Protein AF-S9RYS2-F1 (afdb_monomer)

Solvent-accessible surface area (backbone atoms only — not comparable to full-atom values): 11167 Å² total; per-residue (Å²): 111,74,92,81,56,53,71,67,38,27,35,29,30,38,66,52,68,73,48,36,54,49,31,70,71,48,71,79,48,75,36,62,68,24,34,27,30,38,39,47,22,34,54,64,49,88,77,85,58,49,40,58,50,28,33,48,44,36,12,61,29,27,59,27,48,63,44,67,43,96,44,54,28,58,48,97,42,44,68,58,32,52,55,49,50,64,36,68,72,46,32,57,46,56,60,53,58,78,62,43,39,29,38,42,38,51,66,37,46,80,48,91,85,17,66,51,39,67,34,63,74,33,51,73,64,53,49,52,55,41,45,75,73,47,37,40,15,24,51,82,89,40,45,17,24,72,63,28,46,74,61,86,54,81,68,58,56,12,44,40,57,64,60,70,80,74,48,42,73,41,88,34,14,39,37,44,50,88,50,74,83,34,46,62,18,48,50,7,38,47,64,36,40,42,47,77,42,81,47,62,46,73,72,46,53,52,50,58,75,74,106

Sequence (211 aa):
MPSLLGPGDRLGVAWGRTVHDLAEALEPHRIEDLTVLQLMGSMATPYGFTAEACSTLLAQQLGARCINLHAPAILSRADLAAALREEPILRAQLDQLGSVNKLLFSVGTVRPDSHVVLSGLATREDLARMTARGAVGVICGRFVDAAGQPIHDPVENRMIGIPLERLVGLEMGILVTPGHDKVAATHAAIRGGYVTHLVTGASIAAALLSS

pLDDT: mean 94.48, std 4.86, range [72.81, 98.62]

InterPro domains:
  IPR007324 Sugar-binding domain, putative [PF04198] (2-210)
  IPR037171 NagB/RpiA transferase-like [SSF100950] (3-209)
  IPR051054 Bacterial SorC Transcriptional Regulators [PTHR34294] (3-210)

Radius of gyration: 16.2 Å; Cα contacts (8 Å, |Δi|>4): 453; chains: 1; bounding box: 45×30×44 Å

Foldseek 3Di:
DVVVDAAQAEEEEFDDDLLLVVLVPAAQAEHHNYEYAHFFAWFDFPPPDISQSSRVSNCRSHVHHYQYQHDHQFDPDLVVQVVQCPPPSNVVSQVSLLVHQAYDWEKWALDCPIRLPRRVVDPVVRSVVLVVVAFGIDTSSFTAHQLLDTDDDPRVSRGRGDDVVSQAPRNAAEYEYEDLSCLSVVNSCVNRRNHPHYHYDPVSVVVNVVD

Organism: NCBI:txid1123069

Structure (mmCIF, N/CA/C/O backbone):
data_AF-S9RYS2-F1
#
_entry.id   AF-S9RYS2-F1
#
loop_
_atom_site.group_PDB
_atom_site.id
_atom_site.type_symbol
_atom_site.label_atom_id
_atom_site.label_alt_id
_atom_site.label_comp_id
_atom_site.label_asym_id
_atom_site.label_entity_id
_atom_site.label_seq_id
_atom_site.pdbx_PDB_ins_code
_atom_site.Cartn_x
_atom_site.Cartn_y
_atom_site.Cartn_z
_atom_site.occupancy
_atom_site.B_iso_or_equiv
_atom_site.auth_seq_id
_atom_site.auth_comp_id
_atom_site.auth_asym_id
_atom_site.auth_atom_id
_atom_site.pdbx_PDB_model_num
ATOM 1 N N . MET A 1 1 ? -13.764 6.234 10.288 1.00 76.06 1 MET A N 1
ATOM 2 C CA . MET A 1 1 ? -12.493 5.519 10.537 1.00 76.06 1 MET A CA 1
ATOM 3 C C . MET A 1 1 ? -12.277 5.213 12.021 1.00 76.06 1 MET A C 1
ATOM 5 O O . MET A 1 1 ? -11.973 4.061 12.287 1.00 76.06 1 MET A O 1
ATOM 9 N N . PRO A 1 2 ? -12.491 6.138 12.984 1.00 77.81 2 PRO A N 1
ATOM 10 C CA . PRO A 1 2 ? -12.262 5.843 14.406 1.00 77.81 2 PRO A CA 1
ATOM 11 C C . PRO A 1 2 ? -13.051 4.649 14.957 1.00 77.81 2 PRO A C 1
ATOM 13 O O . PRO A 1 2 ? -12.504 3.851 15.694 1.00 77.81 2 PRO A O 1
ATOM 16 N N . SER A 1 3 ? -14.299 4.451 14.524 1.00 88.00 3 SER A N 1
ATOM 17 C CA . SER A 1 3 ? -15.122 3.296 14.921 1.00 88.00 3 SER A CA 1
ATOM 18 C C . SER A 1 3 ? -14.674 1.945 14.344 1.00 88.00 3 SER A C 1
ATOM 20 O O . SER A 1 3 ? -15.208 0.914 14.738 1.00 88.00 3 SER A O 1
ATOM 22 N N . LEU A 1 4 ? -13.742 1.939 13.384 1.00 93.25 4 LEU A N 1
ATOM 23 C CA . LEU A 1 4 ? -13.197 0.726 12.760 1.00 93.25 4 LEU A CA 1
ATOM 24 C C . LEU A 1 4 ? -11.872 0.288 13.396 1.00 93.25 4 LEU A C 1
ATOM 26 O O . LEU A 1 4 ? -11.385 -0.810 13.117 1.00 93.25 4 LEU A O 1
ATOM 30 N N . LEU A 1 5 ? -11.283 1.153 14.218 1.00 96.50 5 LEU A N 1
ATOM 31 C CA . LEU A 1 5 ? -9.999 0.962 14.872 1.00 96.50 5 LEU A CA 1
ATOM 32 C C . LEU A 1 5 ? -10.216 0.902 16.388 1.00 96.50 5 LEU A C 1
ATOM 34 O O . LEU A 1 5 ? -11.137 1.518 16.919 1.00 96.50 5 LEU A O 1
ATOM 38 N N . GLY A 1 6 ? -9.374 0.156 17.084 1.00 96.00 6 GLY A N 1
ATOM 39 C CA . GLY A 1 6 ? -9.418 -0.002 18.528 1.00 96.00 6 GLY A CA 1
ATOM 40 C C . GLY A 1 6 ? -8.027 -0.222 19.119 1.00 96.00 6 GLY A C 1
ATOM 41 O O . GLY A 1 6 ? -7.039 -0.275 18.382 1.00 96.00 6 GLY A O 1
ATOM 42 N N . PRO A 1 7 ? -7.933 -0.329 20.454 1.00 97.12 7 PRO A N 1
ATOM 43 C CA . PRO A 1 7 ? -6.649 -0.507 21.110 1.00 97.12 7 PRO A CA 1
ATOM 44 C C . PRO A 1 7 ? -5.912 -1.777 20.691 1.00 97.12 7 PRO A C 1
ATOM 46 O O . PRO A 1 7 ? -6.527 -2.833 20.553 1.00 97.12 7 PRO A O 1
ATOM 49 N N . GLY A 1 8 ? -4.596 -1.663 20.500 1.00 97.06 8 GLY A N 1
ATOM 50 C CA . GLY A 1 8 ? -3.715 -2.747 20.059 1.00 97.06 8 GLY A CA 1
ATOM 51 C C . GLY A 1 8 ? -3.657 -2.947 18.540 1.00 97.06 8 GLY A C 1
ATOM 52 O O . GLY A 1 8 ? -2.851 -3.750 18.066 1.00 97.06 8 GLY A O 1
ATOM 53 N N . ASP A 1 9 ? -4.474 -2.228 17.762 1.00 98.38 9 ASP A N 1
ATOM 54 C CA . ASP A 1 9 ? -4.468 -2.340 16.304 1.00 98.38 9 ASP A CA 1
ATOM 55 C C . ASP A 1 9 ? -3.137 -1.903 15.681 1.00 98.38 9 ASP A C 1
ATOM 57 O O . ASP A 1 9 ? -2.438 -0.989 16.134 1.00 98.38 9 ASP A O 1
ATOM 61 N N . ARG A 1 10 ? -2.812 -2.551 14.563 1.00 98.50 10 ARG A N 1
ATOM 62 C CA . ARG A 1 10 ? -1.588 -2.347 13.792 1.00 98.50 10 ARG A CA 1
ATOM 63 C C . ARG A 1 10 ? -1.973 -2.074 12.348 1.00 98.50 10 ARG A C 1
ATOM 65 O O . ARG A 1 10 ? -2.057 -2.974 11.510 1.00 98.50 10 ARG A O 1
ATOM 72 N N . LEU A 1 11 ? -2.246 -0.800 12.089 1.00 98.50 11 LEU A N 1
ATOM 73 C CA . LEU A 1 11 ? -2.763 -0.300 10.827 1.00 98.50 11 LEU A CA 1
ATOM 74 C C . LEU A 1 11 ? -1.629 -0.092 9.821 1.00 98.50 11 LEU A C 1
ATOM 76 O O . LEU A 1 11 ? -0.880 0.881 9.893 1.00 98.50 11 LEU A O 1
ATOM 80 N N . GLY A 1 12 ? -1.534 -0.988 8.848 1.00 98.25 12 GLY A N 1
ATOM 81 C CA . GLY A 1 12 ? -0.741 -0.802 7.645 1.00 98.25 12 GLY A CA 1
ATOM 82 C C . GLY A 1 12 ? -1.352 0.269 6.745 1.00 98.25 12 GLY A C 1
ATOM 83 O O . GLY A 1 12 ? -2.530 0.201 6.399 1.00 98.25 12 GLY A O 1
ATOM 84 N N . VAL A 1 13 ? -0.550 1.243 6.335 1.00 97.31 13 VAL A N 1
ATOM 85 C CA . VAL A 1 13 ? -0.979 2.369 5.505 1.00 97.31 13 VAL A CA 1
ATOM 86 C C . VAL A 1 13 ? -0.207 2.368 4.193 1.00 97.31 13 VAL A C 1
ATOM 88 O O . VAL A 1 13 ? 1.025 2.466 4.160 1.00 97.31 13 VAL A O 1
ATOM 91 N N . ALA A 1 14 ? -0.948 2.243 3.093 1.00 93.00 14 ALA A N 1
ATOM 92 C CA . ALA A 1 14 ? -0.417 2.496 1.763 1.00 93.00 14 ALA A CA 1
ATOM 93 C C . ALA A 1 14 ? -0.299 4.006 1.518 1.00 93.00 14 ALA A C 1
ATOM 95 O O . ALA A 1 14 ? -0.958 4.818 2.153 1.00 93.00 14 ALA A O 1
ATOM 96 N N . TRP A 1 15 ? 0.514 4.396 0.549 1.00 89.62 15 TRP A N 1
ATOM 97 C CA . TRP A 1 15 ? 0.689 5.798 0.177 1.00 89.62 15 TRP A CA 1
ATOM 98 C C . TRP A 1 15 ? -0.203 6.243 -0.995 1.00 89.62 15 TRP A C 1
ATOM 100 O O . TRP A 1 15 ? -0.710 5.433 -1.779 1.00 89.62 15 TRP A O 1
ATOM 110 N N . GLY A 1 16 ? -0.320 7.557 -1.170 1.00 89.44 16 GLY A N 1
ATOM 111 C CA . GLY A 1 16 ? -0.929 8.184 -2.342 1.00 89.44 16 GLY A CA 1
ATOM 112 C C . GLY A 1 16 ? -2.038 9.161 -1.975 1.00 89.44 16 GLY A C 1
ATOM 113 O O . GLY A 1 16 ? -2.480 9.214 -0.831 1.00 89.44 16 GLY A O 1
ATOM 114 N N . ARG A 1 17 ? -2.501 9.923 -2.975 1.00 90.94 17 ARG A N 1
ATOM 115 C CA . ARG A 1 17 ? -3.437 11.047 -2.791 1.00 90.94 17 ARG A CA 1
ATOM 116 C C . ARG A 1 17 ? -4.653 10.683 -1.946 1.00 90.94 17 ARG A C 1
ATOM 118 O O . ARG A 1 17 ? -4.909 11.335 -0.956 1.00 90.94 17 ARG A O 1
ATOM 125 N N . THR A 1 18 ? -5.337 9.587 -2.259 1.00 93.06 18 THR A N 1
ATOM 126 C CA . THR A 1 18 ? -6.542 9.190 -1.514 1.00 93.06 18 THR A CA 1
ATOM 127 C C . THR A 1 18 ? -6.290 8.944 -0.022 1.00 93.06 18 THR A C 1
ATOM 129 O O . THR A 1 18 ? -7.149 9.259 0.794 1.00 93.06 18 THR A O 1
ATOM 132 N N . VAL A 1 19 ? -5.136 8.381 0.345 1.00 93.62 19 VAL A N 1
ATOM 133 C CA . VAL A 1 19 ? -4.802 8.140 1.756 1.00 93.62 19 VAL A CA 1
ATOM 134 C C . VAL A 1 19 ? -4.393 9.440 2.443 1.00 93.62 19 VAL A C 1
ATOM 136 O O . VAL A 1 19 ? -4.801 9.672 3.576 1.00 93.62 19 VAL A O 1
ATOM 139 N N . HIS A 1 20 ? -3.636 10.294 1.752 1.00 94.25 20 HIS A N 1
ATOM 140 C CA . HIS A 1 20 ? -3.283 11.622 2.247 1.00 94.25 20 HIS A CA 1
ATOM 141 C C . HIS A 1 20 ? -4.525 12.486 2.497 1.00 94.25 20 HIS A C 1
ATOM 143 O O . HIS A 1 20 ? -4.704 12.977 3.604 1.00 94.25 20 HIS A O 1
ATOM 149 N N . ASP A 1 21 ? -5.420 12.594 1.512 1.00 94.19 21 ASP A N 1
ATOM 150 C CA . ASP A 1 21 ? -6.656 13.377 1.610 1.00 94.19 21 ASP A CA 1
ATOM 151 C C . ASP A 1 21 ? -7.541 12.868 2.762 1.00 94.19 21 ASP A C 1
ATOM 153 O O . ASP A 1 21 ? -8.156 13.652 3.481 1.00 94.19 21 ASP A O 1
ATOM 157 N N . LEU A 1 22 ? -7.587 11.545 2.976 1.00 93.81 22 LEU A N 1
ATOM 158 C CA . LEU A 1 22 ? -8.270 10.966 4.133 1.00 93.81 22 LEU A CA 1
ATOM 159 C C . LEU A 1 22 ? -7.595 11.380 5.446 1.00 93.81 22 LEU A C 1
ATOM 161 O O . LEU A 1 22 ? -8.295 11.734 6.388 1.00 93.81 22 LEU A O 1
ATOM 165 N N . ALA A 1 23 ? -6.263 11.327 5.518 1.00 94.25 23 ALA A N 1
ATOM 166 C CA . ALA A 1 23 ? -5.505 11.749 6.692 1.00 94.25 23 ALA A CA 1
ATOM 167 C C . ALA A 1 23 ? -5.715 13.240 7.014 1.00 94.25 23 ALA A C 1
ATOM 169 O O . ALA A 1 23 ? -5.829 13.588 8.184 1.00 94.25 23 ALA A O 1
ATOM 170 N N . GLU A 1 24 ? -5.829 14.106 6.004 1.00 94.81 24 GLU A N 1
ATOM 171 C CA . GLU A 1 24 ? -6.138 15.533 6.182 1.00 94.81 24 GLU A CA 1
ATOM 172 C C . GLU A 1 24 ? -7.580 15.788 6.630 1.00 94.81 24 GLU A C 1
ATOM 174 O O . GLU A 1 24 ? -7.826 16.686 7.431 1.00 94.81 24 GLU A O 1
ATOM 179 N N . ALA A 1 25 ? -8.535 15.005 6.125 1.00 94.44 25 ALA A N 1
ATOM 180 C CA . ALA A 1 25 ? -9.952 15.168 6.443 1.00 94.44 25 ALA A CA 1
ATOM 181 C C . ALA A 1 25 ? -10.355 14.584 7.808 1.00 94.44 25 ALA A C 1
ATOM 183 O O . ALA A 1 25 ? -11.496 14.761 8.240 1.00 94.44 25 ALA A O 1
ATOM 184 N N . LEU A 1 26 ? -9.466 13.841 8.470 1.00 93.81 26 LEU A N 1
ATOM 185 C CA . LEU A 1 26 ? -9.751 13.245 9.768 1.00 93.81 26 LEU A CA 1
ATOM 186 C C . LEU A 1 26 ? -9.682 14.279 10.882 1.00 93.81 26 LEU A C 1
ATOM 188 O O . LEU A 1 26 ? -8.696 14.994 11.040 1.00 93.81 26 LEU A O 1
ATOM 192 N N . GLU A 1 27 ? -10.719 14.284 11.709 1.00 93.06 27 GLU A N 1
ATOM 193 C CA . GLU A 1 27 ? -10.701 15.002 12.974 1.00 93.06 27 GLU A CA 1
ATOM 194 C C . GLU A 1 27 ? -9.789 14.279 13.980 1.00 93.06 27 GLU A C 1
ATOM 196 O O . GLU A 1 27 ? -9.812 13.040 14.036 1.00 93.06 27 GLU A O 1
ATOM 201 N N . PRO A 1 28 ? -9.024 15.022 14.806 1.00 95.31 28 PRO A N 1
ATOM 202 C CA . PRO A 1 28 ? -8.193 14.429 15.842 1.00 95.31 28 PRO A CA 1
ATOM 203 C C . PRO A 1 28 ? -9.003 13.523 16.776 1.00 95.31 28 PRO A C 1
ATOM 205 O O . PRO A 1 28 ? -9.942 13.963 17.443 1.00 95.31 28 PRO A O 1
ATOM 208 N N . HIS A 1 29 ? -8.620 12.252 16.861 1.00 95.31 29 HIS A N 1
ATOM 209 C CA . HIS A 1 29 ? -9.278 11.258 17.697 1.00 95.31 29 HIS A CA 1
ATOM 210 C C . HIS A 1 29 ? -8.277 10.223 18.208 1.00 95.31 29 HIS A C 1
ATOM 212 O O . HIS A 1 29 ? -7.878 9.312 17.487 1.00 95.31 29 HIS A O 1
ATOM 218 N N . ARG A 1 30 ? -7.887 10.343 19.479 1.00 96.31 30 ARG A N 1
ATOM 219 C CA . ARG A 1 30 ? -6.882 9.465 20.080 1.00 96.31 30 ARG A CA 1
ATOM 220 C C . ARG A 1 30 ? -7.408 8.043 20.279 1.00 96.31 30 ARG A C 1
ATOM 222 O O . ARG A 1 30 ? -8.428 7.853 20.935 1.00 96.31 30 ARG A O 1
ATOM 229 N N . ILE A 1 31 ? -6.653 7.061 19.792 1.00 97.00 31 ILE A N 1
ATOM 230 C CA . ILE A 1 31 ? -6.877 5.632 20.035 1.00 97.00 31 ILE A CA 1
ATOM 231 C C . ILE A 1 31 ? -5.666 5.096 20.800 1.00 97.00 31 ILE A C 1
ATOM 233 O O . ILE A 1 31 ? -4.539 5.145 20.311 1.00 97.00 31 ILE A O 1
ATOM 237 N N . GLU A 1 32 ? -5.892 4.632 22.030 1.00 96.62 32 GLU A N 1
ATOM 238 C CA . GLU A 1 32 ? -4.828 4.083 22.878 1.00 96.62 32 GLU A CA 1
ATOM 239 C C . GLU A 1 32 ? -4.190 2.851 22.228 1.00 96.62 32 GLU A C 1
ATOM 241 O O . GLU A 1 32 ? -4.890 2.048 21.629 1.00 96.62 32 GLU A O 1
ATOM 246 N N . ASP A 1 33 ? -2.872 2.694 22.355 1.00 97.44 33 ASP A N 1
ATOM 247 C CA . ASP A 1 33 ? -2.111 1.545 21.829 1.00 97.44 33 ASP A CA 1
ATOM 248 C C . ASP A 1 33 ? -2.308 1.244 20.323 1.00 97.44 33 ASP A C 1
ATOM 250 O O . ASP A 1 33 ? -2.160 0.113 19.867 1.00 97.44 33 ASP A O 1
ATOM 254 N N . LEU A 1 34 ? -2.639 2.257 19.518 1.00 98.50 34 LEU A N 1
ATOM 255 C CA . LEU A 1 34 ? -2.668 2.134 18.062 1.00 98.50 34 LEU A CA 1
ATOM 256 C C . LEU A 1 34 ? -1.261 2.329 17.480 1.00 98.50 34 LEU A C 1
ATOM 258 O O . LEU A 1 34 ? -0.550 3.282 17.819 1.00 98.50 34 LEU A O 1
ATOM 262 N N . THR A 1 35 ? -0.874 1.464 16.541 1.00 98.62 35 THR A N 1
ATOM 263 C CA . THR A 1 35 ? 0.332 1.641 15.720 1.00 98.62 35 THR A CA 1
ATOM 264 C C . THR A 1 35 ? -0.035 1.789 14.246 1.00 98.62 35 THR A C 1
ATOM 266 O O . THR A 1 35 ? -0.704 0.933 13.675 1.00 98.62 35 THR A O 1
ATOM 269 N N . VAL A 1 36 ? 0.457 2.847 13.608 1.00 98.50 36 VAL A N 1
ATOM 270 C CA . VAL A 1 36 ? 0.398 3.076 12.161 1.00 98.50 36 VAL A CA 1
ATOM 271 C C . VAL A 1 36 ? 1.735 2.679 11.536 1.00 98.50 36 VAL A C 1
ATOM 273 O O . VAL A 1 36 ? 2.787 3.149 11.970 1.00 98.50 36 VAL A O 1
ATOM 276 N N . LEU A 1 37 ? 1.704 1.816 10.520 1.00 98.31 37 LEU A N 1
ATOM 277 C CA . LEU A 1 37 ? 2.884 1.281 9.840 1.00 98.31 37 LEU A CA 1
ATOM 278 C C . LEU A 1 37 ? 2.878 1.670 8.361 1.00 98.31 37 LEU A C 1
ATOM 280 O O . LEU A 1 37 ? 1.952 1.335 7.624 1.00 98.31 37 LEU A O 1
ATOM 284 N N . GLN A 1 38 ? 3.937 2.329 7.900 1.00 97.44 38 GLN A N 1
ATOM 285 C CA . GLN A 1 38 ? 4.155 2.572 6.477 1.00 97.44 38 GLN A CA 1
ATOM 286 C C . GLN A 1 38 ? 4.499 1.251 5.777 1.00 97.44 38 GLN A C 1
ATOM 288 O O . GLN A 1 38 ? 5.436 0.561 6.169 1.00 97.44 38 GLN A O 1
ATOM 293 N N . LEU A 1 39 ? 3.754 0.888 4.732 1.00 96.69 39 LEU A N 1
ATOM 294 C CA . LEU A 1 39 ? 3.875 -0.439 4.107 1.00 96.69 39 LEU A CA 1
ATOM 295 C C . LEU A 1 39 ? 4.968 -0.559 3.045 1.00 96.69 39 LEU A C 1
ATOM 297 O O . LEU A 1 39 ? 5.331 -1.663 2.644 1.00 96.69 39 LEU A O 1
ATOM 301 N N . MET A 1 40 ? 5.457 0.566 2.546 1.00 93.69 40 MET A N 1
ATOM 302 C CA . MET A 1 40 ? 6.393 0.656 1.431 1.00 93.69 40 MET A CA 1
ATOM 303 C C . MET A 1 40 ? 7.455 1.689 1.752 1.00 93.69 40 MET A C 1
ATOM 305 O O . MET A 1 40 ? 7.164 2.640 2.468 1.00 93.69 40 MET A O 1
ATOM 309 N N . GLY A 1 41 ? 8.659 1.540 1.212 1.00 93.50 41 GLY A N 1
ATOM 310 C CA . GLY A 1 41 ? 9.650 2.606 1.271 1.00 93.50 41 GLY A CA 1
ATOM 311 C C . GLY A 1 41 ? 9.147 3.902 0.622 1.00 93.50 41 GLY A C 1
ATOM 312 O O . GLY A 1 41 ? 8.059 3.983 0.046 1.00 93.50 41 GLY A O 1
ATOM 313 N N . SER A 1 42 ? 9.959 4.934 0.721 1.00 90.44 42 SER A N 1
ATOM 314 C CA . SER A 1 42 ? 9.640 6.277 0.261 1.00 90.44 42 SER A CA 1
ATOM 315 C C . SER A 1 42 ? 9.955 6.451 -1.215 1.00 90.44 42 SER A C 1
ATOM 317 O O . SER A 1 42 ? 10.884 5.841 -1.742 1.00 90.44 42 SER A O 1
ATOM 319 N N . MET A 1 43 ? 9.220 7.327 -1.894 1.00 84.75 43 MET A N 1
ATOM 320 C CA . MET A 1 43 ? 9.594 7.791 -3.229 1.00 84.75 43 MET A CA 1
ATOM 321 C C . MET A 1 43 ? 9.191 9.244 -3.427 1.00 84.75 43 MET A C 1
ATOM 323 O O . MET A 1 43 ? 8.379 9.795 -2.680 1.00 84.75 43 MET A O 1
ATOM 327 N N . ALA A 1 44 ? 9.700 9.817 -4.514 1.00 76.62 44 ALA A N 1
ATOM 328 C CA . ALA A 1 44 ? 9.158 11.037 -5.073 1.00 76.62 44 ALA A CA 1
ATOM 329 C C . ALA A 1 44 ? 7.676 10.851 -5.430 1.00 76.62 44 ALA A C 1
ATOM 331 O O . ALA A 1 44 ? 7.271 9.826 -5.983 1.00 76.62 44 ALA A O 1
ATOM 332 N N . THR A 1 45 ? 6.872 11.869 -5.142 1.00 72.81 45 THR A N 1
ATOM 333 C CA . THR A 1 45 ? 5.482 11.929 -5.589 1.00 72.81 45 THR A CA 1
ATOM 334 C C . THR A 1 45 ? 5.267 13.221 -6.374 1.00 72.81 45 THR A C 1
ATOM 336 O O . THR A 1 45 ? 5.886 14.243 -6.066 1.00 72.81 45 THR A O 1
ATOM 339 N N . PRO A 1 46 ? 4.366 13.220 -7.368 1.00 73.81 46 PRO A N 1
ATOM 340 C CA . PRO A 1 46 ? 3.971 14.444 -8.058 1.00 73.81 46 PRO A CA 1
ATOM 341 C C . PRO A 1 46 ? 2.983 15.292 -7.235 1.00 73.81 46 PRO A C 1
ATOM 343 O O . PRO A 1 46 ? 2.492 16.303 -7.729 1.00 73.81 46 PRO A O 1
ATOM 346 N N . TYR A 1 47 ? 2.626 14.871 -6.017 1.00 76.00 47 TYR A N 1
ATOM 347 C CA . TYR A 1 47 ? 1.510 15.436 -5.255 1.00 76.00 47 TYR A CA 1
ATOM 348 C C . TYR A 1 47 ? 1.926 16.463 -4.199 1.00 76.00 47 TYR A C 1
ATOM 350 O O . TYR A 1 47 ? 1.059 17.014 -3.533 1.00 76.00 47 TYR A O 1
ATOM 358 N N . GLY A 1 48 ? 3.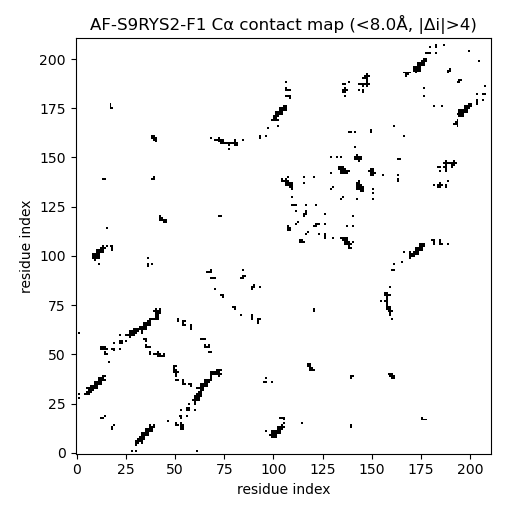226 16.731 -4.048 1.00 78.88 48 GLY A N 1
ATOM 359 C CA . GLY A 1 48 ? 3.736 17.712 -3.085 1.00 78.88 48 GLY A CA 1
ATOM 360 C C . GLY A 1 48 ? 3.849 17.203 -1.643 1.00 78.88 48 GLY A C 1
ATOM 361 O O . GLY A 1 48 ? 4.282 17.958 -0.781 1.00 78.88 48 GLY A O 1
ATOM 362 N N . PHE A 1 49 ? 3.525 15.931 -1.385 1.00 82.25 49 PHE A N 1
ATOM 363 C CA . PHE A 1 49 ? 3.734 15.254 -0.099 1.00 82.25 49 PHE A CA 1
ATOM 364 C C . PHE A 1 49 ? 4.502 13.937 -0.288 1.00 82.25 49 PHE A C 1
ATOM 366 O O . PHE A 1 49 ? 4.537 13.378 -1.386 1.00 82.25 49 PHE A O 1
ATOM 373 N N . THR A 1 50 ? 5.122 13.418 0.772 1.00 85.25 50 THR A N 1
ATOM 374 C CA . THR A 1 50 ? 5.921 12.180 0.716 1.00 85.25 50 THR A CA 1
ATOM 375 C C . THR A 1 50 ? 5.128 10.950 1.177 1.00 85.25 50 THR A C 1
ATOM 377 O O . THR A 1 50 ? 4.037 11.068 1.736 1.00 85.25 50 THR A O 1
ATOM 380 N N . ALA A 1 51 ? 5.665 9.745 0.959 1.00 84.19 51 ALA A N 1
ATOM 381 C CA . ALA A 1 51 ? 5.058 8.502 1.454 1.00 84.19 51 ALA A CA 1
ATOM 382 C C . ALA A 1 51 ? 4.829 8.549 2.974 1.00 84.19 51 ALA A C 1
ATOM 384 O O . ALA A 1 51 ? 3.748 8.228 3.467 1.00 84.19 51 ALA A O 1
ATOM 385 N N . GLU A 1 52 ? 5.851 9.018 3.687 1.00 90.62 52 GLU A N 1
ATOM 386 C CA . GLU A 1 52 ? 5.906 9.157 5.138 1.00 90.62 52 GLU A CA 1
ATOM 387 C C . GLU A 1 52 ? 4.890 10.171 5.652 1.00 90.62 52 GLU A C 1
ATOM 389 O O . GLU A 1 52 ? 4.422 10.046 6.782 1.00 90.62 52 GLU A O 1
ATOM 394 N N . ALA A 1 53 ? 4.533 11.177 4.846 1.00 91.75 53 ALA A N 1
ATOM 395 C CA . ALA A 1 53 ? 3.516 12.147 5.229 1.00 91.75 53 ALA A CA 1
ATOM 396 C C . ALA A 1 53 ? 2.152 11.467 5.420 1.00 91.75 53 ALA A C 1
ATOM 398 O O . ALA A 1 53 ? 1.445 11.801 6.364 1.00 91.75 53 ALA A O 1
ATOM 399 N N . CYS A 1 54 ? 1.815 10.458 4.603 1.00 93.31 54 CYS A N 1
ATOM 400 C CA . CYS A 1 54 ? 0.553 9.721 4.733 1.00 93.31 54 CYS A CA 1
ATOM 401 C C . CYS A 1 54 ? 0.459 9.001 6.088 1.00 93.31 54 CYS A C 1
ATOM 403 O O . CYS A 1 54 ? -0.518 9.171 6.813 1.00 93.31 54 CYS A O 1
ATOM 405 N N . SER A 1 55 ? 1.478 8.214 6.449 1.00 95.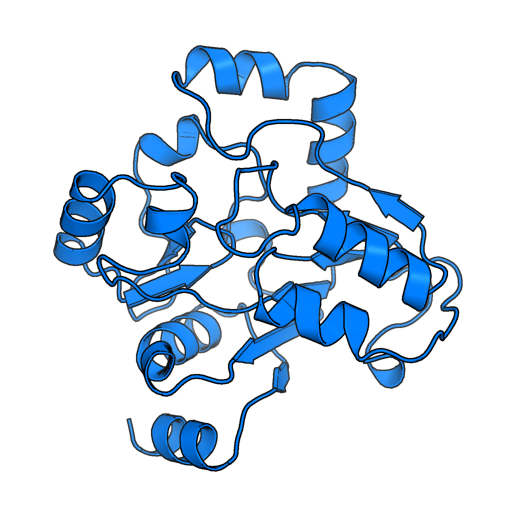38 55 SER A N 1
ATOM 406 C CA . SER A 1 55 ? 1.515 7.475 7.719 1.00 95.38 55 SER A CA 1
ATOM 407 C C . SER A 1 55 ? 1.660 8.409 8.921 1.00 95.38 55 SER A C 1
ATOM 409 O O . SER A 1 55 ? 0.973 8.229 9.923 1.00 95.38 55 SER A O 1
ATOM 411 N N . THR A 1 56 ? 2.516 9.429 8.821 1.00 96.12 56 THR A N 1
ATOM 412 C CA . THR A 1 56 ? 2.792 10.364 9.921 1.00 96.12 56 THR A CA 1
ATOM 413 C C . THR A 1 56 ? 1.583 11.235 10.237 1.00 96.12 56 THR A C 1
ATOM 415 O O . THR A 1 56 ? 1.220 11.342 11.407 1.00 96.12 56 THR A O 1
ATOM 418 N N . LEU A 1 57 ? 0.926 11.809 9.224 1.00 96.12 57 LEU A N 1
ATOM 419 C CA . LEU A 1 57 ? -0.273 12.620 9.428 1.00 96.12 57 LEU A CA 1
ATOM 420 C C . LEU A 1 57 ? -1.411 11.776 10.007 1.00 96.12 57 LEU A C 1
ATOM 422 O O . LEU A 1 57 ? -2.041 12.179 10.981 1.00 96.12 57 LEU A O 1
ATOM 426 N N . LEU A 1 58 ? -1.629 10.571 9.469 1.00 96.50 58 LEU A N 1
ATOM 427 C CA . LEU A 1 58 ? -2.652 9.668 9.991 1.00 96.50 58 LEU A CA 1
ATOM 428 C C . LEU A 1 58 ? -2.386 9.298 11.456 1.00 96.50 58 LEU A C 1
ATOM 430 O O . LEU A 1 58 ? -3.299 9.323 12.279 1.00 96.50 58 LEU A O 1
ATOM 434 N N . ALA A 1 59 ? -1.133 8.991 11.798 1.00 97.56 59 ALA A N 1
ATOM 435 C CA . ALA A 1 59 ? -0.749 8.681 13.169 1.00 97.56 59 ALA A CA 1
ATOM 436 C C . ALA A 1 59 ? -0.974 9.871 14.111 1.00 97.56 59 ALA A C 1
ATOM 438 O O . ALA A 1 59 ? -1.478 9.683 15.216 1.00 97.56 59 ALA A O 1
ATOM 439 N N . GLN A 1 60 ? -0.656 11.091 13.667 1.00 97.38 60 GLN A N 1
ATOM 440 C CA . GLN A 1 60 ? -0.899 12.316 14.432 1.00 97.38 60 GLN A CA 1
ATOM 441 C C . GLN A 1 60 ? -2.390 12.530 14.701 1.00 97.38 60 GLN A C 1
ATOM 443 O O . GLN A 1 60 ? -2.761 12.745 15.855 1.00 97.38 60 GLN A O 1
ATOM 448 N N . GLN A 1 61 ? -3.243 12.404 13.678 1.00 97.31 61 GLN A N 1
ATOM 449 C CA . GLN A 1 61 ? -4.693 12.542 13.850 1.00 97.31 61 GLN A CA 1
ATOM 450 C C . GLN A 1 61 ? -5.266 11.490 14.801 1.00 97.31 61 GLN A C 1
ATOM 452 O O . GLN A 1 61 ? -6.214 11.766 15.528 1.00 97.31 61 GLN A O 1
ATOM 457 N N . LEU A 1 62 ? -4.676 10.294 14.847 1.00 97.06 62 LEU A N 1
ATOM 458 C CA . LEU A 1 62 ? -5.158 9.203 15.692 1.00 97.06 62 LEU A CA 1
ATOM 459 C C . LEU A 1 62 ? -4.466 9.096 17.058 1.00 97.06 62 LEU A C 1
ATOM 461 O O . LEU A 1 62 ? -4.759 8.177 17.825 1.00 97.06 62 LEU A O 1
ATOM 465 N N . GLY A 1 63 ? -3.524 9.992 17.371 1.00 97.25 63 GLY A N 1
ATOM 466 C CA . GLY A 1 63 ? -2.687 9.889 18.572 1.00 97.25 63 GLY A CA 1
ATOM 467 C C . GLY A 1 63 ? -1.916 8.563 18.669 1.00 97.25 63 GLY A C 1
ATOM 468 O O . GLY A 1 63 ? -1.682 8.073 19.774 1.00 97.25 63 GLY A O 1
ATOM 469 N N . ALA A 1 64 ? -1.567 7.980 17.521 1.00 98.00 64 ALA A N 1
ATOM 470 C CA . ALA A 1 64 ? -0.960 6.664 17.380 1.00 98.00 64 ALA A CA 1
ATOM 471 C C . ALA A 1 64 ? 0.571 6.733 17.326 1.00 98.00 64 ALA A C 1
ATOM 473 O O . ALA A 1 64 ? 1.168 7.739 16.931 1.00 98.00 64 ALA A O 1
ATOM 474 N N . ARG A 1 65 ? 1.226 5.609 17.625 1.00 98.12 65 ARG A N 1
ATOM 475 C CA . ARG A 1 65 ? 2.639 5.422 17.279 1.00 98.12 65 ARG A CA 1
ATOM 476 C C . ARG A 1 65 ? 2.772 5.296 15.761 1.00 98.12 65 ARG A C 1
ATOM 478 O O . ARG A 1 65 ? 2.013 4.560 15.144 1.00 98.12 65 ARG A O 1
ATOM 485 N N . CYS A 1 66 ? 3.780 5.933 15.171 1.00 97.88 66 CYS A N 1
ATOM 486 C CA . CYS A 1 66 ? 4.107 5.770 13.755 1.00 97.88 66 CYS A CA 1
ATOM 487 C C . CYS A 1 66 ? 5.399 4.960 13.577 1.00 97.88 66 CYS A C 1
ATOM 489 O O . CYS A 1 66 ? 6.394 5.213 14.261 1.00 97.88 66 CYS A O 1
ATOM 491 N N . ILE A 1 67 ? 5.393 3.997 12.656 1.00 97.38 67 ILE A N 1
ATOM 492 C CA . ILE A 1 67 ? 6.578 3.270 12.191 1.00 97.38 67 ILE A CA 1
ATOM 493 C C . ILE A 1 67 ? 6.706 3.513 10.687 1.00 97.38 67 ILE A C 1
ATOM 495 O O . ILE A 1 67 ? 5.968 2.938 9.887 1.00 97.38 67 ILE A O 1
ATOM 499 N N . ASN A 1 68 ? 7.651 4.372 10.311 1.00 95.50 68 ASN A N 1
ATOM 500 C CA . ASN A 1 68 ? 7.992 4.631 8.913 1.00 95.50 68 ASN A CA 1
ATOM 501 C C . ASN A 1 68 ? 9.071 3.652 8.428 1.00 95.50 68 ASN A C 1
ATOM 503 O O . ASN A 1 68 ? 9.846 3.137 9.232 1.00 95.50 68 ASN A O 1
ATOM 507 N N . LEU A 1 69 ? 9.138 3.427 7.114 1.00 94.44 69 LEU A N 1
ATOM 508 C CA . LEU A 1 69 ? 10.216 2.671 6.470 1.00 94.44 69 LEU A CA 1
ATOM 509 C C . LEU A 1 69 ? 11.258 3.646 5.923 1.00 94.44 69 LEU A C 1
ATOM 511 O O . LEU A 1 69 ? 10.988 4.369 4.966 1.00 94.44 69 LEU A O 1
ATOM 515 N N . HIS A 1 70 ? 12.454 3.670 6.510 1.00 93.94 70 HIS A N 1
ATOM 516 C CA . HIS A 1 70 ? 13.502 4.642 6.166 1.00 93.94 70 HIS A CA 1
ATOM 517 C C . HIS A 1 70 ? 14.378 4.191 4.987 1.00 93.94 70 HIS A C 1
ATOM 519 O O . HIS A 1 70 ? 15.604 4.165 5.078 1.00 93.94 70 HIS A O 1
ATOM 525 N N . ALA A 1 71 ? 13.748 3.818 3.874 1.00 94.88 71 ALA A N 1
ATOM 526 C CA . ALA A 1 71 ? 14.427 3.379 2.656 1.00 94.88 71 ALA A CA 1
ATOM 527 C C . ALA A 1 71 ? 13.649 3.805 1.405 1.00 94.88 71 ALA A C 1
ATOM 529 O O . ALA A 1 71 ? 12.432 3.966 1.487 1.00 94.88 71 ALA A O 1
ATOM 530 N N . PRO A 1 72 ? 14.297 3.918 0.231 1.00 94.44 72 PRO A N 1
ATOM 531 C CA . PRO A 1 72 ? 13.587 4.037 -1.038 1.00 94.44 72 PRO A CA 1
ATOM 532 C C . PRO A 1 72 ? 12.663 2.834 -1.278 1.00 94.44 72 PRO A C 1
ATOM 534 O O . PRO A 1 72 ? 13.038 1.700 -0.977 1.00 94.44 72 PRO A O 1
ATOM 537 N N . ALA A 1 73 ? 11.481 3.048 -1.861 1.00 93.81 73 ALA A N 1
ATOM 538 C CA . ALA A 1 73 ? 10.557 1.946 -2.152 1.00 93.81 73 ALA A CA 1
ATOM 539 C C . ALA A 1 73 ? 11.084 1.004 -3.237 1.00 93.81 73 ALA A C 1
ATOM 541 O O . ALA A 1 73 ? 10.733 -0.173 -3.238 1.00 93.81 73 ALA A O 1
ATOM 542 N N . ILE A 1 74 ? 11.921 1.509 -4.147 1.00 94.31 74 ILE A N 1
ATOM 543 C CA . ILE A 1 74 ? 12.610 0.724 -5.171 1.00 94.31 74 ILE A CA 1
ATOM 544 C C . ILE A 1 74 ? 14.066 1.167 -5.300 1.00 94.31 74 ILE A C 1
ATOM 546 O O . ILE A 1 74 ? 14.381 2.357 -5.294 1.00 94.31 74 ILE A O 1
ATOM 550 N N . LEU A 1 75 ? 14.964 0.194 -5.424 1.00 95.38 75 LEU A N 1
ATOM 551 C CA . LEU A 1 75 ? 16.395 0.410 -5.596 1.00 95.38 75 LEU A CA 1
ATOM 552 C C . LEU A 1 75 ? 16.817 0.157 -7.048 1.00 95.38 75 LEU A C 1
ATOM 554 O O . LEU A 1 75 ? 16.127 -0.487 -7.842 1.00 95.38 75 LEU A O 1
ATOM 558 N N . SER A 1 76 ? 18.001 0.644 -7.409 1.00 93.62 76 SER A N 1
ATOM 559 C CA . SER A 1 76 ? 18.581 0.419 -8.738 1.00 93.62 76 SER A CA 1
ATOM 560 C C . SER A 1 76 ? 18.991 -1.038 -8.966 1.00 93.62 76 SER A C 1
ATOM 562 O O . SER A 1 76 ? 18.927 -1.518 -10.095 1.00 93.62 76 SER A O 1
ATOM 564 N N . ARG A 1 77 ? 19.382 -1.760 -7.906 1.00 95.62 77 ARG A N 1
ATOM 565 C CA . ARG A 1 77 ? 19.901 -3.133 -7.984 1.00 95.62 77 ARG A CA 1
ATOM 566 C C . ARG A 1 77 ? 19.346 -4.014 -6.863 1.00 95.62 77 ARG A C 1
ATOM 568 O O . ARG A 1 77 ? 19.091 -3.538 -5.758 1.00 95.62 77 ARG A O 1
ATOM 575 N N . ALA A 1 78 ? 19.155 -5.299 -7.159 1.00 96.75 78 ALA A N 1
ATOM 576 C CA . ALA A 1 78 ? 18.576 -6.262 -6.221 1.00 96.75 78 ALA A CA 1
ATOM 577 C C . ALA A 1 78 ? 19.526 -6.608 -5.061 1.00 96.75 78 ALA A C 1
ATOM 579 O O . ALA A 1 78 ? 19.068 -6.787 -3.937 1.00 96.75 78 ALA A O 1
ATOM 580 N N . ASP A 1 79 ? 20.837 -6.639 -5.312 1.00 97.88 79 ASP A N 1
ATOM 581 C CA . ASP A 1 79 ? 21.869 -6.845 -4.287 1.00 97.88 79 ASP A CA 1
ATOM 582 C C . ASP A 1 79 ? 21.889 -5.701 -3.262 1.00 97.88 79 ASP A C 1
ATOM 584 O O . ASP A 1 79 ? 21.964 -5.948 -2.062 1.00 97.88 79 ASP A O 1
ATOM 588 N N . LEU A 1 80 ? 21.727 -4.453 -3.717 1.00 97.75 80 LEU A N 1
ATOM 589 C CA . LEU A 1 80 ? 21.597 -3.293 -2.833 1.00 97.75 80 LEU A CA 1
ATOM 590 C C . LEU A 1 80 ? 20.318 -3.362 -1.990 1.00 97.75 80 LEU A C 1
ATOM 592 O O . LEU A 1 80 ? 20.362 -3.081 -0.797 1.00 97.75 80 LEU A O 1
ATOM 596 N N . ALA A 1 81 ? 19.188 -3.751 -2.588 1.00 97.75 81 ALA A N 1
ATOM 597 C CA . ALA A 1 81 ? 17.953 -3.946 -1.832 1.00 97.75 81 ALA A CA 1
ATOM 598 C C . ALA A 1 81 ? 18.111 -5.051 -0.777 1.00 97.75 81 ALA A C 1
ATOM 600 O O . ALA A 1 81 ? 17.655 -4.880 0.346 1.00 97.75 81 ALA A O 1
ATOM 601 N N . ALA A 1 82 ? 18.777 -6.163 -1.107 1.00 97.81 82 ALA A N 1
ATOM 602 C CA . ALA A 1 82 ? 19.075 -7.222 -0.145 1.00 97.81 82 ALA A CA 1
ATOM 603 C C . ALA A 1 82 ? 19.955 -6.716 1.009 1.00 97.81 82 ALA A C 1
ATOM 605 O O . ALA A 1 82 ? 19.591 -6.913 2.161 1.00 97.81 82 ALA A O 1
ATOM 606 N N . ALA A 1 83 ? 21.038 -5.990 0.713 1.00 98.00 83 ALA A N 1
ATOM 607 C CA . ALA A 1 83 ? 21.905 -5.408 1.738 1.00 98.00 83 ALA A CA 1
ATOM 608 C C . ALA A 1 83 ? 21.150 -4.432 2.659 1.00 98.00 83 ALA A C 1
ATOM 610 O O . ALA A 1 83 ? 21.279 -4.512 3.875 1.00 98.00 83 ALA A O 1
ATOM 611 N N . LEU A 1 84 ? 20.304 -3.560 2.098 1.00 97.75 84 LEU A N 1
ATOM 612 C CA . LEU A 1 84 ? 19.491 -2.636 2.893 1.00 97.75 84 LEU A CA 1
ATOM 613 C C . LEU A 1 84 ? 18.452 -3.352 3.763 1.00 97.75 84 LEU A C 1
ATOM 615 O O . LEU A 1 84 ? 18.186 -2.895 4.867 1.00 97.75 84 LEU A O 1
ATOM 619 N N . ARG A 1 85 ? 17.869 -4.474 3.322 1.00 96.81 85 ARG A N 1
ATOM 620 C CA . ARG A 1 85 ? 16.949 -5.251 4.177 1.00 96.81 85 ARG A CA 1
ATOM 621 C C . ARG A 1 85 ? 17.640 -5.825 5.418 1.00 96.81 85 ARG A C 1
ATOM 623 O O . ARG A 1 85 ? 16.961 -6.028 6.419 1.00 96.81 85 ARG A O 1
ATOM 630 N N . GLU A 1 86 ? 18.953 -6.046 5.363 1.00 97.25 86 GLU A N 1
ATOM 631 C CA . GLU A 1 86 ? 19.749 -6.546 6.490 1.00 97.25 86 GLU A CA 1
ATOM 632 C C . GLU A 1 86 ? 20.258 -5.439 7.426 1.00 97.25 86 GLU A C 1
ATOM 634 O O . GLU A 1 86 ? 20.688 -5.739 8.542 1.00 97.25 86 GLU A O 1
ATOM 639 N N . GLU A 1 87 ? 20.183 -4.162 7.027 1.00 98.25 87 GLU A N 1
ATOM 640 C CA . GLU A 1 87 ? 20.549 -3.052 7.911 1.00 98.25 87 GLU A CA 1
ATOM 641 C C . GLU A 1 87 ? 19.681 -3.075 9.178 1.00 98.25 87 GLU A C 1
ATOM 643 O O . GLU A 1 87 ? 18.452 -3.075 9.058 1.00 98.25 87 GLU A O 1
ATOM 648 N N . PRO A 1 88 ? 20.258 -3.052 10.399 1.00 97.69 88 PRO A N 1
ATOM 649 C CA . PRO A 1 88 ? 19.514 -3.322 11.631 1.00 97.69 88 PRO A CA 1
ATOM 650 C C . PRO A 1 88 ? 18.250 -2.477 11.813 1.00 97.69 88 PRO A C 1
ATOM 652 O O . PRO A 1 88 ? 17.224 -2.986 12.262 1.00 97.69 88 PRO A O 1
ATOM 655 N N . ILE A 1 89 ? 18.305 -1.195 11.433 1.00 96.25 89 ILE A N 1
ATOM 656 C CA . ILE A 1 89 ? 17.150 -0.295 11.505 1.00 96.25 89 ILE A CA 1
ATOM 657 C C . ILE A 1 89 ? 16.042 -0.702 10.528 1.00 96.25 89 ILE A C 1
ATOM 659 O O . ILE A 1 89 ? 14.875 -0.737 10.911 1.00 96.25 89 ILE A O 1
ATOM 663 N N . LEU A 1 90 ? 16.393 -1.051 9.289 1.00 96.69 90 LEU A N 1
ATOM 664 C CA . LEU A 1 90 ? 15.430 -1.445 8.264 1.00 96.69 90 LEU A CA 1
ATOM 665 C C . LEU A 1 90 ? 14.873 -2.830 8.537 1.00 96.69 90 LEU A C 1
ATOM 667 O O . LEU A 1 90 ? 1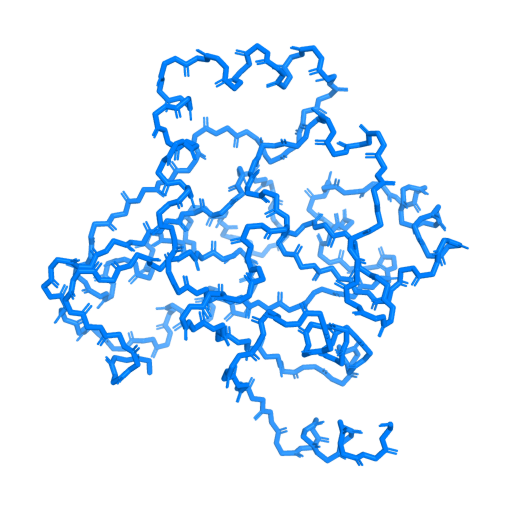3.663 -3.017 8.445 1.00 96.69 90 LEU A O 1
ATOM 671 N N . ARG A 1 91 ? 15.720 -3.773 8.949 1.00 97.06 91 ARG A N 1
ATOM 672 C CA . ARG A 1 91 ? 15.288 -5.101 9.371 1.00 97.06 91 ARG A CA 1
ATOM 673 C C . ARG A 1 91 ? 14.266 -5.014 10.499 1.00 97.06 91 ARG A C 1
ATOM 675 O O . ARG A 1 91 ? 13.175 -5.558 10.371 1.00 97.06 91 ARG A O 1
ATOM 682 N N . ALA A 1 92 ? 14.563 -4.234 11.542 1.00 97.06 92 ALA A N 1
ATOM 683 C CA . ALA A 1 92 ? 13.637 -4.025 12.649 1.00 97.06 92 ALA A CA 1
ATOM 684 C C . ALA A 1 92 ? 12.303 -3.413 12.189 1.00 97.06 92 ALA A C 1
ATOM 686 O O . ALA A 1 92 ? 11.258 -3.811 12.692 1.00 97.06 92 ALA A O 1
ATOM 687 N N . GLN A 1 93 ? 12.307 -2.475 11.236 1.00 96.44 93 GLN A N 1
ATOM 688 C CA . GLN A 1 93 ? 11.080 -1.884 10.685 1.00 96.44 93 GLN A CA 1
ATOM 689 C C . GLN A 1 93 ? 10.286 -2.868 9.816 1.00 96.44 93 GLN A C 1
ATOM 691 O O . GLN A 1 93 ? 9.063 -2.936 9.929 1.00 96.44 93 GLN A O 1
ATOM 696 N N . LEU A 1 94 ? 10.967 -3.650 8.976 1.00 96.44 94 LEU A N 1
ATOM 697 C CA . LEU A 1 94 ? 10.360 -4.668 8.118 1.00 96.44 94 LEU A CA 1
ATOM 698 C C . LEU A 1 94 ? 9.740 -5.802 8.942 1.00 96.44 94 LEU A C 1
ATOM 700 O O . LEU A 1 94 ? 8.629 -6.230 8.634 1.00 96.44 94 LEU A O 1
ATOM 704 N N . ASP A 1 95 ? 10.390 -6.222 10.028 1.00 96.31 95 ASP A N 1
ATOM 705 C CA . ASP A 1 95 ? 9.860 -7.234 10.948 1.00 96.31 95 ASP A CA 1
ATOM 706 C C . ASP A 1 95 ? 8.518 -6.790 11.561 1.00 96.31 95 ASP A C 1
ATOM 708 O O . ASP A 1 95 ? 7.606 -7.601 11.742 1.00 96.31 95 ASP A O 1
ATOM 712 N N . GLN A 1 96 ? 8.333 -5.485 11.808 1.00 96.88 96 GLN A N 1
ATOM 713 C CA . GLN A 1 96 ? 7.057 -4.951 12.302 1.00 96.88 96 GLN A CA 1
ATOM 714 C C . GLN A 1 96 ? 5.927 -5.090 11.277 1.00 96.88 96 GLN A C 1
ATOM 716 O O . GLN A 1 96 ? 4.772 -5.233 11.679 1.00 96.88 96 GLN A O 1
ATOM 721 N N . LEU A 1 97 ? 6.213 -5.114 9.973 1.00 95.69 97 LEU A N 1
ATOM 722 C CA . LEU A 1 97 ? 5.177 -5.292 8.946 1.00 95.69 97 LEU A CA 1
ATOM 723 C C . LEU A 1 97 ? 4.485 -6.656 9.059 1.00 95.69 97 LEU A C 1
ATOM 725 O O . LEU A 1 97 ? 3.321 -6.790 8.690 1.00 95.69 97 LEU A O 1
ATOM 729 N N . GLY A 1 98 ? 5.164 -7.657 9.630 1.00 93.25 98 GLY A N 1
ATOM 730 C CA . GLY A 1 98 ? 4.595 -8.982 9.870 1.00 93.25 98 GLY A CA 1
ATOM 731 C C . GLY A 1 98 ? 3.428 -9.000 10.863 1.00 93.25 98 GLY A C 1
ATOM 732 O O . GLY A 1 98 ? 2.691 -9.982 10.887 1.00 93.25 98 GLY A O 1
ATOM 733 N N . SER A 1 99 ? 3.259 -7.927 11.638 1.00 96.00 99 SER A N 1
ATOM 734 C CA . SER A 1 99 ? 2.232 -7.775 12.676 1.00 96.00 99 SER A CA 1
ATOM 735 C C . SER A 1 99 ? 1.064 -6.870 12.271 1.00 96.00 99 SER A C 1
ATOM 737 O O . SER A 1 99 ? 0.216 -6.572 13.104 1.00 96.00 99 SER A O 1
ATOM 739 N N . VAL A 1 100 ? 1.023 -6.404 11.018 1.00 98.38 100 VAL A N 1
ATOM 740 C CA . VAL A 1 100 ? -0.123 -5.658 10.481 1.00 98.38 100 VAL A CA 1
ATOM 741 C C . VAL A 1 100 ? -1.371 -6.541 10.554 1.00 98.38 100 VAL A C 1
ATOM 743 O O . VAL A 1 100 ? -1.351 -7.657 10.044 1.00 98.38 100 VAL A O 1
ATOM 746 N N . ASN A 1 101 ? -2.444 -6.037 11.166 1.00 98.25 101 ASN A N 1
ATOM 747 C CA . ASN A 1 101 ? -3.745 -6.717 11.238 1.00 98.25 101 ASN A CA 1
ATOM 748 C C . ASN A 1 101 ? -4.843 -5.967 10.468 1.00 98.25 101 ASN A C 1
ATOM 750 O O . ASN A 1 101 ? -5.843 -6.568 10.077 1.00 98.25 101 ASN A O 1
ATOM 754 N N . LYS A 1 102 ? -4.650 -4.669 10.210 1.00 98.50 102 LYS A N 1
ATOM 755 C CA . LYS A 1 102 ? -5.573 -3.829 9.444 1.00 98.50 102 LYS A CA 1
ATOM 756 C C . LYS A 1 102 ? -4.835 -3.081 8.347 1.00 98.50 102 LYS A C 1
ATOM 758 O O . LYS A 1 102 ? -3.696 -2.671 8.534 1.00 98.50 102 LYS A O 1
ATOM 763 N N . LEU A 1 103 ? -5.484 -2.868 7.211 1.00 98.38 103 LEU A N 1
ATOM 764 C CA . LEU A 1 103 ? -4.919 -2.211 6.036 1.00 98.38 103 LEU A CA 1
ATOM 765 C C . LEU A 1 103 ? -5.793 -1.025 5.622 1.00 98.38 103 LEU A C 1
ATOM 767 O O . LEU A 1 103 ? -6.991 -1.187 5.426 1.00 98.38 103 LEU A O 1
ATOM 771 N N . LEU A 1 104 ? -5.189 0.144 5.423 1.00 98.06 104 LEU A N 1
ATOM 772 C CA . LEU A 1 104 ? -5.798 1.301 4.768 1.00 98.06 104 LEU A CA 1
ATOM 773 C C . LEU A 1 104 ? -5.085 1.561 3.442 1.00 98.06 104 LEU A C 1
ATOM 775 O O . LEU A 1 104 ? -3.880 1.833 3.413 1.00 98.06 104 LEU A O 1
ATOM 779 N N . PHE A 1 105 ? -5.824 1.492 2.335 1.00 97.62 105 PHE A N 1
ATOM 780 C CA . PHE A 1 105 ? -5.228 1.609 1.009 1.00 97.62 105 PHE A CA 1
ATOM 781 C C . PHE A 1 105 ? -6.183 2.129 -0.067 1.00 97.62 105 PHE A C 1
ATOM 783 O O . PHE A 1 105 ? -7.396 2.219 0.110 1.00 97.62 105 PHE A O 1
ATOM 790 N N . SER A 1 106 ? -5.599 2.457 -1.219 1.00 96.69 106 SER A N 1
ATOM 791 C CA . SER A 1 106 ? -6.301 2.675 -2.482 1.00 96.69 106 SER A CA 1
ATOM 792 C C . SER A 1 106 ? -5.654 1.822 -3.569 1.00 96.69 106 SER A C 1
ATOM 794 O O . SER A 1 106 ? -4.471 1.487 -3.476 1.00 96.69 106 SER A O 1
ATOM 796 N N . VAL A 1 107 ? -6.410 1.504 -4.617 1.00 97.31 107 VAL A N 1
ATOM 797 C CA . VAL A 1 107 ? -5.873 0.839 -5.808 1.00 97.31 107 VAL A CA 1
ATOM 798 C C . VAL A 1 107 ? -5.346 1.862 -6.819 1.00 97.31 107 VAL A C 1
ATOM 800 O O . VAL A 1 107 ? -5.882 2.969 -6.964 1.00 97.31 107 VAL A O 1
ATOM 803 N N . GLY A 1 108 ? -4.282 1.489 -7.523 1.00 95.50 108 GLY A N 1
ATOM 804 C CA . GLY A 1 108 ? -3.751 2.192 -8.687 1.00 95.50 108 GLY A CA 1
ATOM 805 C C . GLY A 1 108 ? -4.221 1.562 -9.999 1.00 95.50 108 GLY A C 1
ATOM 806 O O . GLY A 1 108 ? -4.605 0.393 -10.039 1.00 95.50 108 GLY A O 1
ATOM 807 N N . THR A 1 109 ? -4.179 2.347 -11.073 1.00 95.12 109 THR A N 1
ATOM 808 C CA . THR A 1 109 ? -4.493 1.899 -12.436 1.00 95.12 109 THR A CA 1
ATOM 809 C C . THR A 1 109 ? -3.234 1.465 -13.181 1.00 95.12 109 THR A C 1
ATOM 811 O O . THR A 1 109 ? -2.119 1.818 -12.802 1.00 95.12 109 THR A O 1
ATOM 814 N N . VAL A 1 110 ? -3.416 0.736 -14.282 1.00 96.19 110 VAL A N 1
ATOM 815 C CA . VAL A 1 110 ? -2.341 0.301 -15.191 1.00 96.19 110 VAL A CA 1
ATOM 816 C C . VAL A 1 110 ? -2.254 1.188 -16.441 1.00 96.19 110 VAL A C 1
ATOM 818 O O . VAL A 1 110 ? -2.158 0.713 -17.571 1.00 96.19 110 VAL A O 1
ATOM 821 N N . ARG A 1 111 ? -2.328 2.509 -16.246 1.00 94.81 111 ARG A N 1
ATOM 822 C CA . ARG A 1 111 ? -2.272 3.508 -17.328 1.00 94.81 111 ARG A CA 1
ATOM 823 C C . ARG A 1 111 ? -0.905 4.203 -17.381 1.00 94.81 111 ARG A C 1
ATOM 825 O O . ARG A 1 111 ? -0.245 4.303 -16.346 1.00 94.81 111 ARG A O 1
ATOM 832 N N . PRO A 1 112 ? -0.459 4.724 -18.537 1.00 92.62 112 PRO A N 1
ATOM 833 C CA . PRO A 1 112 ? 0.847 5.387 -18.641 1.00 92.62 112 PRO A CA 1
ATOM 834 C C . PRO A 1 112 ? 1.002 6.660 -17.791 1.00 92.62 112 PRO A C 1
ATOM 836 O O . PRO A 1 112 ? 2.124 7.097 -17.549 1.00 92.62 112 PRO A O 1
ATOM 839 N N . ASP A 1 113 ? -0.110 7.259 -17.368 1.00 90.94 113 ASP A N 1
ATOM 840 C CA . ASP A 1 113 ? -0.221 8.414 -16.468 1.00 90.94 113 ASP A CA 1
ATOM 841 C C . ASP A 1 113 ? -0.551 8.014 -15.015 1.00 90.94 113 ASP A C 1
ATOM 843 O O . ASP A 1 113 ? -0.870 8.859 -14.181 1.00 90.94 113 ASP A O 1
ATOM 847 N N . SER A 1 114 ? -0.478 6.720 -14.690 1.00 91.31 114 SER A N 1
ATOM 848 C CA . SER A 1 114 ? -0.752 6.207 -13.347 1.00 91.31 114 SER A CA 1
ATOM 849 C C . SER A 1 114 ? 0.316 6.614 -12.328 1.00 91.31 114 SER A C 1
ATOM 851 O O . SER A 1 114 ? 1.486 6.834 -12.648 1.00 91.31 114 SER A O 1
ATOM 853 N N . HIS A 1 115 ? -0.075 6.635 -11.051 1.00 89.44 115 HIS A N 1
ATOM 854 C CA . HIS A 1 115 ? 0.821 6.980 -9.945 1.00 89.44 115 HIS A CA 1
ATOM 855 C C . HIS A 1 115 ? 2.071 6.087 -9.876 1.00 89.44 115 HIS A C 1
ATOM 857 O O . HIS A 1 115 ? 3.146 6.578 -9.540 1.00 89.44 115 HIS A O 1
ATOM 863 N N . VAL A 1 116 ? 1.964 4.798 -10.228 1.00 91.56 116 VAL A N 1
ATOM 864 C CA . VAL A 1 116 ? 3.110 3.872 -10.208 1.00 91.56 116 VAL A CA 1
ATOM 865 C C . VAL A 1 116 ? 4.199 4.283 -11.209 1.00 91.56 116 VAL A C 1
ATOM 867 O O . VAL A 1 116 ? 5.381 4.132 -10.919 1.00 91.56 116 VAL A O 1
ATOM 870 N N . VAL A 1 117 ? 3.812 4.884 -12.341 1.00 93.00 117 VAL A N 1
ATOM 871 C CA . VAL A 1 117 ? 4.751 5.421 -13.336 1.00 93.00 117 VAL A CA 1
ATOM 872 C C . VAL A 1 117 ? 5.236 6.813 -12.940 1.00 93.00 117 VAL A C 1
ATOM 874 O O . VAL A 1 117 ? 6.435 7.079 -12.962 1.00 93.00 117 VAL A O 1
ATOM 877 N N . LEU A 1 118 ? 4.324 7.705 -12.543 1.00 91.00 118 LEU A N 1
ATOM 878 C CA . LEU A 1 118 ? 4.667 9.095 -12.217 1.00 91.00 118 LEU A CA 1
ATOM 879 C C . LEU A 1 118 ? 5.558 9.233 -10.972 1.00 91.00 118 LEU A C 1
ATOM 881 O O . LEU A 1 118 ? 6.301 10.203 -10.869 1.00 91.00 118 LEU A O 1
ATOM 885 N N . SER A 1 119 ? 5.500 8.275 -10.045 1.00 88.81 119 SER A N 1
ATOM 886 C CA . SER A 1 119 ? 6.394 8.212 -8.876 1.00 88.81 119 SER A CA 1
ATOM 887 C C . SER A 1 119 ? 7.753 7.568 -9.174 1.00 88.81 119 SER A C 1
ATOM 889 O O . SER A 1 119 ? 8.626 7.551 -8.310 1.00 88.81 119 SER A O 1
ATOM 891 N N . GLY A 1 120 ? 7.947 7.016 -10.378 1.00 89.81 120 GLY A N 1
ATOM 892 C CA . GLY A 1 120 ? 9.158 6.283 -10.751 1.00 89.81 120 GLY A CA 1
ATOM 893 C C . GLY A 1 120 ? 9.259 4.879 -10.145 1.00 89.81 120 GLY A C 1
ATOM 894 O O . GLY A 1 120 ? 10.324 4.270 -10.224 1.00 89.81 120 GLY A O 1
ATOM 895 N N . LEU A 1 121 ? 8.182 4.351 -9.546 1.00 90.56 121 LEU A N 1
ATOM 896 C CA . LEU A 1 121 ? 8.176 2.992 -8.995 1.00 90.56 121 LEU A CA 1
ATOM 897 C C . LEU A 1 121 ? 8.233 1.928 -10.099 1.00 90.56 121 LEU A C 1
ATOM 899 O O . LEU A 1 121 ? 8.852 0.884 -9.923 1.00 90.56 121 LEU A O 1
ATOM 903 N N . ALA A 1 122 ? 7.613 2.211 -11.243 1.00 92.31 122 ALA A N 1
ATOM 904 C CA . ALA A 1 122 ? 7.698 1.405 -12.451 1.00 92.31 122 ALA A CA 1
ATOM 905 C C . ALA A 1 122 ? 8.026 2.294 -13.653 1.00 92.31 122 ALA A C 1
ATOM 907 O O . ALA A 1 122 ? 7.532 3.417 -13.774 1.00 92.31 122 ALA A O 1
ATOM 908 N N . THR A 1 123 ? 8.830 1.782 -14.580 1.00 92.81 123 THR A N 1
ATOM 909 C CA . THR A 1 123 ? 9.009 2.431 -15.881 1.00 92.81 123 THR A CA 1
ATOM 910 C C . THR A 1 123 ? 7.792 2.183 -16.781 1.00 92.81 123 THR A C 1
ATOM 912 O O . THR A 1 123 ? 6.952 1.320 -16.517 1.00 92.81 123 THR A O 1
ATOM 915 N N . ARG A 1 124 ? 7.685 2.917 -17.897 1.00 94.50 124 ARG A N 1
ATOM 916 C CA . ARG A 1 124 ? 6.657 2.638 -18.920 1.00 94.50 124 ARG A CA 1
ATOM 917 C C . ARG A 1 124 ? 6.826 1.253 -19.550 1.00 94.50 124 ARG A C 1
ATOM 919 O O . ARG A 1 124 ? 5.833 0.642 -19.928 1.00 94.50 124 ARG A O 1
ATOM 926 N N . GLU A 1 125 ? 8.063 0.771 -19.644 1.00 94.19 125 GLU A N 1
ATOM 927 C CA . GLU A 1 125 ? 8.375 -0.576 -20.122 1.00 94.19 125 GLU A CA 1
ATOM 928 C C . GLU A 1 125 ? 7.926 -1.640 -19.115 1.00 94.19 125 GLU A C 1
ATOM 930 O O . GLU A 1 125 ? 7.283 -2.613 -19.507 1.00 94.19 125 GLU A O 1
ATOM 935 N N . ASP A 1 126 ? 8.171 -1.419 -17.818 1.00 94.19 126 ASP A N 1
ATOM 936 C CA . ASP A 1 126 ? 7.641 -2.280 -16.756 1.00 94.19 126 ASP A CA 1
ATOM 937 C C . ASP A 1 126 ? 6.115 -2.337 -16.816 1.00 94.19 126 ASP A C 1
ATOM 939 O O . ASP A 1 126 ? 5.546 -3.425 -16.834 1.00 94.19 126 ASP A O 1
ATOM 943 N N . LEU A 1 127 ? 5.448 -1.184 -16.940 1.00 95.62 127 LEU A N 1
ATOM 944 C CA . LEU A 1 127 ? 3.995 -1.129 -17.084 1.00 95.62 127 LEU A CA 1
ATOM 945 C C . LEU A 1 127 ? 3.515 -1.932 -18.302 1.00 95.62 127 LEU A C 1
ATOM 947 O O . LEU A 1 127 ? 2.619 -2.757 -18.164 1.00 95.62 127 LEU A O 1
ATOM 951 N N . ALA A 1 128 ? 4.110 -1.719 -19.480 1.00 95.44 128 ALA A N 1
ATOM 952 C CA . ALA A 1 128 ? 3.727 -2.434 -20.697 1.00 95.44 128 ALA A CA 1
ATOM 953 C C . ALA A 1 128 ? 3.902 -3.954 -20.544 1.00 95.44 128 ALA A C 1
ATOM 955 O O . ALA A 1 128 ? 3.005 -4.718 -20.911 1.00 95.44 128 ALA A O 1
ATOM 956 N N . ARG A 1 129 ? 5.017 -4.389 -19.940 1.00 95.88 129 ARG A N 1
ATOM 957 C CA . ARG A 1 129 ? 5.292 -5.798 -19.629 1.00 95.88 129 ARG A CA 1
ATOM 958 C C . ARG A 1 129 ? 4.247 -6.378 -18.675 1.00 95.88 129 ARG A C 1
ATOM 960 O O . ARG A 1 129 ? 3.765 -7.482 -18.911 1.00 95.88 129 ARG A O 1
ATOM 967 N N . MET A 1 130 ? 3.878 -5.652 -17.621 1.00 97.00 130 MET A N 1
ATOM 968 C CA . MET A 1 130 ? 2.884 -6.109 -16.641 1.00 97.00 130 MET A CA 1
ATOM 969 C C . MET A 1 130 ? 1.476 -6.166 -17.236 1.00 97.00 130 MET A C 1
ATOM 971 O O . MET A 1 130 ? 0.772 -7.157 -17.050 1.00 97.00 130 MET A O 1
ATOM 975 N N . THR A 1 131 ? 1.081 -5.164 -18.021 1.00 96.75 131 THR A N 1
ATOM 976 C CA . THR A 1 131 ? -0.209 -5.158 -18.725 1.00 96.75 131 THR A CA 1
ATOM 977 C C . THR A 1 131 ? -0.305 -6.315 -19.723 1.00 96.75 131 THR A C 1
ATOM 979 O O . T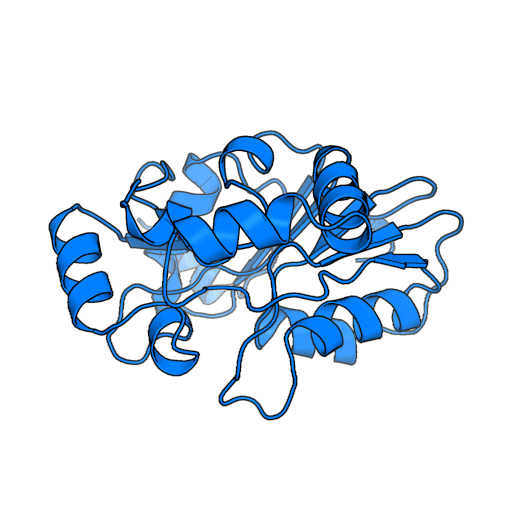HR A 1 131 ? -1.329 -6.991 -19.767 1.00 96.75 131 THR A O 1
ATOM 982 N N . ALA A 1 132 ? 0.769 -6.622 -20.463 1.00 97.00 132 ALA A N 1
ATOM 983 C CA . ALA A 1 132 ? 0.815 -7.785 -21.357 1.00 97.00 132 ALA A CA 1
ATOM 984 C C . ALA A 1 132 ? 0.671 -9.129 -20.615 1.00 97.00 132 ALA A C 1
ATOM 986 O O . ALA A 1 132 ? 0.217 -10.111 -21.197 1.00 97.00 132 ALA A O 1
ATOM 987 N N . ARG A 1 133 ? 1.021 -9.166 -19.324 1.00 97.44 133 ARG A N 1
ATOM 988 C CA . ARG A 1 133 ? 0.843 -10.319 -18.428 1.00 97.44 133 ARG A CA 1
ATOM 989 C C . ARG A 1 133 ? -0.513 -10.333 -17.709 1.00 97.44 133 ARG A C 1
ATOM 991 O O . ARG A 1 133 ? -0.729 -11.197 -16.868 1.00 97.44 133 ARG A O 1
ATOM 998 N N . GLY A 1 134 ? -1.419 -9.411 -18.038 1.00 97.94 134 GLY A N 1
ATOM 999 C CA . GLY A 1 134 ? -2.778 -9.375 -17.495 1.00 97.94 134 GLY A CA 1
ATOM 1000 C C . GLY A 1 134 ? -2.963 -8.484 -16.267 1.00 97.94 134 GLY A C 1
ATOM 1001 O O . GLY A 1 134 ? -3.978 -8.618 -15.585 1.00 97.94 134 GLY A O 1
ATOM 1002 N N . ALA A 1 135 ? -2.023 -7.578 -15.971 1.00 98.19 135 ALA A N 1
ATOM 1003 C CA . ALA A 1 135 ? -2.202 -6.620 -14.883 1.00 98.19 135 ALA A CA 1
ATOM 1004 C C . ALA A 1 135 ? -3.434 -5.739 -15.130 1.00 98.19 135 ALA A C 1
ATOM 1006 O O . ALA A 1 135 ? -3.558 -5.118 -16.185 1.00 98.19 135 ALA A O 1
ATOM 1007 N N . VAL A 1 136 ? -4.311 -5.641 -14.130 1.00 98.06 136 VAL A N 1
ATOM 1008 C CA . VAL A 1 136 ? -5.496 -4.762 -14.166 1.00 98.06 136 VAL A CA 1
ATOM 1009 C C . VAL A 1 136 ? -5.448 -3.665 -13.107 1.00 98.06 136 VAL A C 1
ATOM 1011 O O . VAL A 1 136 ? -6.232 -2.717 -13.159 1.00 98.06 136 VAL A O 1
ATOM 1014 N N . GLY A 1 137 ? -4.532 -3.773 -12.144 1.00 97.62 137 GLY A N 1
ATOM 1015 C CA . GLY A 1 137 ? -4.421 -2.826 -11.047 1.00 97.62 137 GLY A CA 1
ATOM 1016 C C . GLY A 1 137 ? -3.090 -2.890 -10.317 1.00 97.62 137 GLY A C 1
ATOM 1017 O O . GLY A 1 137 ? -2.243 -3.743 -10.583 1.00 97.62 137 GLY A O 1
ATOM 1018 N N . VAL A 1 138 ? -2.931 -1.960 -9.378 1.00 96.44 138 VAL A N 1
ATOM 1019 C CA . VAL A 1 138 ? -1.775 -1.867 -8.483 1.00 96.44 138 VAL A CA 1
ATOM 1020 C C . VAL A 1 138 ? -2.258 -1.767 -7.037 1.00 96.44 138 VAL A C 1
ATOM 1022 O O . VAL A 1 138 ? -3.103 -0.927 -6.729 1.00 96.44 138 VAL A O 1
ATOM 1025 N N . ILE A 1 139 ? -1.697 -2.574 -6.139 1.00 96.50 139 ILE A N 1
ATOM 1026 C CA . ILE A 1 139 ? -1.936 -2.534 -4.688 1.00 96.50 139 ILE A CA 1
ATOM 1027 C C . ILE A 1 139 ? -0.577 -2.394 -4.008 1.00 96.50 139 ILE A C 1
ATOM 1029 O O . ILE A 1 139 ? 0.342 -3.139 -4.330 1.00 96.50 139 ILE A O 1
ATOM 1033 N N . CYS A 1 140 ? -0.411 -1.414 -3.113 1.00 93.69 140 CYS A N 1
ATOM 1034 C CA . CYS A 1 140 ? 0.862 -1.166 -2.415 1.00 93.69 140 CYS A CA 1
ATOM 1035 C C . CYS A 1 140 ? 2.092 -1.208 -3.352 1.00 93.69 140 CYS A C 1
ATOM 1037 O O . CYS A 1 140 ? 3.106 -1.828 -3.045 1.00 93.69 140 CYS A O 1
ATOM 1039 N N . GLY A 1 141 ? 1.972 -0.591 -4.534 1.00 92.31 141 GLY A N 1
ATOM 1040 C CA . GLY A 1 141 ? 3.038 -0.521 -5.538 1.00 92.31 141 GLY A CA 1
ATOM 1041 C C . GLY A 1 141 ? 3.318 -1.799 -6.336 1.00 92.31 141 GLY A C 1
ATOM 1042 O O . GLY A 1 141 ? 4.229 -1.790 -7.155 1.00 92.31 141 GLY A O 1
ATOM 1043 N N . ARG A 1 142 ? 2.550 -2.873 -6.131 1.00 95.19 142 ARG A N 1
ATOM 1044 C CA . ARG A 1 142 ? 2.686 -4.159 -6.830 1.00 95.19 142 ARG A CA 1
ATOM 1045 C C . ARG A 1 142 ? 1.504 -4.410 -7.755 1.00 95.19 142 ARG A C 1
ATOM 1047 O O . ARG A 1 142 ? 0.376 -4.037 -7.434 1.00 95.19 142 ARG A O 1
ATOM 1054 N N . PHE A 1 143 ? 1.769 -5.013 -8.908 1.00 97.31 143 PHE A N 1
ATOM 1055 C CA . PHE A 1 143 ? 0.761 -5.281 -9.932 1.00 97.31 143 PHE A CA 1
ATOM 1056 C C . PHE A 1 143 ? -0.058 -6.524 -9.587 1.00 97.31 143 PHE A C 1
ATOM 1058 O O . PHE A 1 143 ? 0.489 -7.516 -9.108 1.00 97.31 143 PHE A O 1
ATOM 1065 N N . VAL A 1 144 ? -1.360 -6.472 -9.866 1.00 98.31 144 VAL A N 1
ATOM 1066 C CA . VAL A 1 144 ? -2.284 -7.597 -9.676 1.00 98.31 144 VAL A CA 1
ATOM 1067 C C . VAL A 1 144 ? -3.093 -7.873 -10.937 1.00 98.31 144 VAL A C 1
ATOM 1069 O O . VAL A 1 144 ? -3.429 -6.950 -11.691 1.00 98.31 144 VAL A O 1
ATOM 1072 N N . ASP A 1 145 ? -3.407 -9.145 -11.159 1.00 98.44 145 ASP A N 1
ATOM 1073 C CA . ASP A 1 145 ? -4.300 -9.595 -12.226 1.00 98.44 145 ASP A CA 1
ATOM 1074 C C . ASP A 1 145 ? -5.790 -9.451 -11.851 1.00 98.44 145 ASP A C 1
ATOM 1076 O O . ASP A 1 145 ? -6.149 -8.968 -10.775 1.00 98.44 145 ASP A O 1
ATOM 1080 N N . ALA A 1 146 ? -6.690 -9.870 -12.746 1.00 98.12 146 ALA A N 1
ATOM 1081 C CA . ALA A 1 146 ? -8.141 -9.784 -12.543 1.00 98.12 146 ALA A CA 1
ATOM 1082 C C . ALA A 1 146 ? -8.699 -10.691 -11.424 1.00 98.12 146 ALA A C 1
ATOM 1084 O O . ALA A 1 146 ? -9.845 -10.496 -10.997 1.00 98.12 146 ALA A O 1
ATOM 1085 N N . ALA A 1 147 ? -7.916 -11.667 -10.959 1.00 98.06 147 ALA A N 1
ATOM 1086 C CA . ALA A 1 147 ? -8.218 -12.507 -9.802 1.00 98.06 147 ALA A CA 1
ATOM 1087 C C . ALA A 1 147 ? -7.614 -11.940 -8.501 1.00 98.06 147 ALA A C 1
ATOM 1089 O O . ALA A 1 147 ? -7.781 -12.534 -7.436 1.00 98.06 147 ALA A O 1
ATOM 1090 N N . GLY A 1 148 ? -6.928 -10.794 -8.574 1.00 97.81 148 GLY A N 1
ATOM 1091 C CA . GLY A 1 148 ? -6.235 -10.185 -7.443 1.00 97.81 148 GLY A CA 1
ATOM 1092 C C . GLY A 1 148 ? -4.921 -10.876 -7.085 1.00 97.81 148 GLY A C 1
ATOM 1093 O O . GLY A 1 148 ? -4.372 -10.607 -6.016 1.00 97.81 148 GLY A O 1
ATOM 1094 N N . GLN A 1 149 ? -4.411 -11.761 -7.943 1.00 97.94 149 GLN A N 1
ATOM 1095 C CA . GLN A 1 149 ? -3.140 -12.429 -7.699 1.00 97.94 149 GLN A CA 1
ATOM 1096 C C . GLN A 1 149 ? -1.975 -11.505 -8.076 1.00 97.94 149 GLN A C 1
ATOM 1098 O O . GLN A 1 149 ? -2.039 -10.833 -9.114 1.00 97.94 149 GLN A O 1
ATOM 1103 N N . PRO A 1 150 ? -0.912 -11.441 -7.253 1.00 96.31 150 PRO A N 1
ATOM 1104 C CA . PRO A 1 150 ? 0.296 -10.696 -7.582 1.00 96.31 150 PRO A CA 1
ATOM 1105 C C . PRO A 1 150 ? 0.939 -11.205 -8.876 1.00 96.31 150 PRO A C 1
ATOM 1107 O O . PRO A 1 150 ? 1.120 -12.407 -9.075 1.00 96.31 150 PRO A O 1
ATOM 1110 N N . ILE A 1 151 ? 1.323 -10.286 -9.760 1.00 96.19 151 ILE A N 1
ATOM 1111 C CA . ILE A 1 151 ? 2.089 -10.622 -10.964 1.00 96.19 151 ILE A CA 1
ATOM 1112 C C . ILE A 1 151 ? 3.572 -10.455 -10.644 1.00 96.19 151 ILE A C 1
ATOM 1114 O O . ILE A 1 151 ? 4.141 -9.383 -10.838 1.00 96.19 151 ILE A O 1
ATOM 1118 N N . HIS A 1 152 ? 4.201 -11.539 -10.187 1.00 91.38 152 HIS A N 1
ATOM 1119 C CA . HIS A 1 152 ? 5.608 -11.513 -9.793 1.00 91.38 152 HIS A CA 1
ATOM 1120 C C . HIS A 1 152 ? 6.536 -11.160 -10.949 1.00 91.38 152 HIS A C 1
ATOM 1122 O O . HIS A 1 152 ? 6.472 -11.748 -12.036 1.00 91.38 152 HIS A O 1
ATOM 1128 N N . ASP A 1 153 ? 7.452 -10.236 -10.698 1.00 89.25 153 ASP A N 1
ATOM 1129 C CA . ASP A 1 153 ? 8.465 -9.793 -11.645 1.00 89.25 153 ASP A CA 1
ATOM 1130 C C . ASP A 1 153 ? 9.800 -9.567 -10.917 1.00 89.25 153 ASP A C 1
ATOM 1132 O O . ASP A 1 153 ? 9.794 -9.150 -9.756 1.00 89.25 153 ASP A O 1
ATOM 1136 N N . PRO A 1 154 ? 10.960 -9.808 -11.560 1.00 88.25 154 PRO A N 1
ATOM 1137 C CA . PRO A 1 154 ? 12.262 -9.585 -10.931 1.00 88.25 154 PRO A CA 1
ATOM 1138 C C . PRO A 1 154 ? 12.465 -8.172 -10.364 1.00 88.25 154 PRO A C 1
ATOM 1140 O O . PRO A 1 154 ? 13.319 -7.992 -9.491 1.00 88.25 154 PRO A O 1
ATOM 1143 N N . VAL A 1 155 ? 11.693 -7.173 -10.817 1.00 86.94 155 VAL A N 1
ATOM 1144 C CA . VAL A 1 155 ? 11.671 -5.830 -10.221 1.00 86.94 155 VAL A CA 1
ATOM 1145 C C . VAL A 1 155 ? 11.336 -5.841 -8.726 1.00 86.94 155 VAL A C 1
ATOM 1147 O O . VAL A 1 155 ? 11.895 -5.031 -7.987 1.00 86.94 155 VAL A O 1
ATOM 1150 N N . GLU A 1 156 ? 10.521 -6.788 -8.253 1.00 89.62 156 GLU A N 1
ATOM 1151 C CA . GLU A 1 156 ? 10.135 -6.908 -6.841 1.00 89.62 156 GLU A CA 1
ATOM 1152 C C . GLU A 1 156 ? 11.337 -7.169 -5.92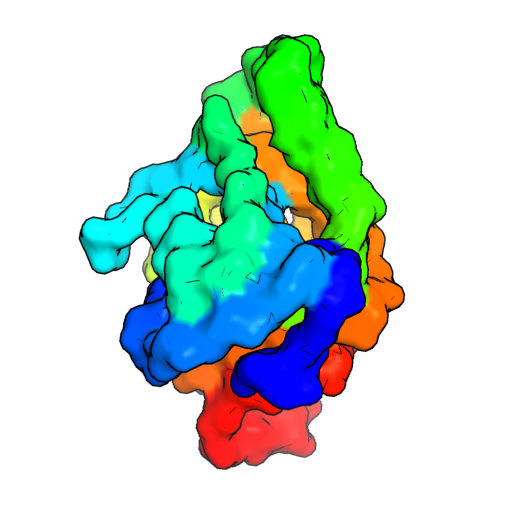8 1.00 89.62 156 GLU A C 1
ATOM 1154 O O . GLU A 1 156 ? 11.381 -6.679 -4.799 1.00 89.62 156 GLU A O 1
ATOM 1159 N N . ASN A 1 157 ? 12.383 -7.834 -6.435 1.00 93.06 157 ASN A N 1
ATOM 1160 C CA . ASN A 1 157 ? 13.616 -8.059 -5.674 1.00 93.06 157 ASN A CA 1
ATOM 1161 C C . ASN A 1 157 ? 14.318 -6.745 -5.302 1.00 93.06 157 ASN A C 1
ATOM 1163 O O . ASN A 1 157 ? 15.065 -6.702 -4.320 1.00 93.06 157 ASN A O 1
ATOM 1167 N N . ARG A 1 158 ? 14.044 -5.663 -6.042 1.00 95.06 158 ARG A N 1
ATOM 1168 C CA . ARG A 1 158 ? 14.554 -4.311 -5.785 1.00 95.06 158 ARG A CA 1
ATOM 1169 C C . ARG A 1 158 ? 13.656 -3.486 -4.863 1.00 95.06 158 ARG A C 1
ATOM 1171 O O . ARG A 1 158 ? 14.045 -2.374 -4.522 1.00 95.06 158 ARG A O 1
ATOM 1178 N N . MET A 1 159 ? 12.479 -3.982 -4.482 1.00 95.19 159 MET A N 1
ATOM 1179 C CA . MET A 1 159 ? 11.501 -3.214 -3.707 1.00 95.19 159 MET A CA 1
ATOM 1180 C C . MET A 1 159 ? 11.676 -3.377 -2.195 1.00 95.19 159 MET A C 1
ATOM 1182 O O . MET A 1 159 ? 11.831 -4.492 -1.701 1.00 95.19 159 MET A O 1
ATOM 1186 N N . ILE A 1 160 ? 11.560 -2.291 -1.435 1.00 96.38 160 ILE A N 1
ATOM 1187 C CA . ILE A 1 160 ? 11.501 -2.329 0.033 1.00 96.38 160 ILE A CA 1
ATOM 1188 C C . ILE A 1 160 ? 10.064 -2.057 0.465 1.00 96.38 160 ILE A C 1
ATOM 1190 O O . ILE A 1 160 ? 9.525 -0.976 0.233 1.00 96.38 160 ILE A O 1
ATOM 1194 N N . GLY A 1 161 ? 9.428 -3.048 1.080 1.00 94.38 161 GLY A N 1
ATOM 1195 C CA . GLY A 1 161 ? 8.047 -2.953 1.543 1.00 94.38 161 GLY A CA 1
ATOM 1196 C C . GLY A 1 161 ? 7.390 -4.318 1.684 1.00 94.38 161 GLY A C 1
ATOM 1197 O O . GLY A 1 161 ? 7.953 -5.334 1.273 1.00 94.38 161 GLY A O 1
ATOM 1198 N N . ILE A 1 162 ? 6.175 -4.325 2.222 1.00 95.06 162 ILE A N 1
ATOM 1199 C CA . ILE A 1 162 ? 5.410 -5.537 2.514 1.00 95.06 162 ILE A CA 1
ATOM 1200 C C . ILE A 1 162 ? 5.069 -6.322 1.229 1.00 95.06 162 ILE A C 1
ATOM 1202 O O . ILE A 1 162 ? 4.583 -5.718 0.273 1.00 95.06 162 ILE A O 1
ATOM 1206 N N . PRO A 1 163 ? 5.304 -7.644 1.168 1.00 93.69 163 PRO A N 1
ATOM 1207 C CA . PRO A 1 163 ? 4.785 -8.480 0.084 1.00 93.69 163 PRO A CA 1
ATOM 1208 C C . PRO A 1 163 ? 3.246 -8.534 0.113 1.00 93.69 163 PRO A C 1
ATOM 1210 O O . PRO A 1 163 ? 2.653 -8.494 1.193 1.00 93.69 163 PRO A O 1
ATOM 1213 N N . LEU A 1 164 ? 2.584 -8.613 -1.050 1.00 95.12 164 LEU A N 1
ATOM 1214 C CA . LEU A 1 164 ? 1.111 -8.577 -1.117 1.00 95.12 164 LEU A CA 1
ATOM 1215 C C . LEU A 1 164 ? 0.465 -9.766 -0.406 1.00 95.12 164 LEU A C 1
ATOM 1217 O O . LEU A 1 164 ? -0.585 -9.619 0.208 1.00 95.12 164 LEU A O 1
ATOM 1221 N N . GLU A 1 165 ? 1.123 -10.916 -0.408 1.00 94.56 165 GLU A N 1
ATOM 1222 C CA . GLU A 1 165 ? 0.652 -12.149 0.222 1.00 94.56 165 GLU A CA 1
ATOM 1223 C C . GLU A 1 165 ? 0.414 -11.964 1.727 1.00 94.56 165 GLU A C 1
ATOM 1225 O O . GLU A 1 165 ? -0.420 -12.643 2.317 1.00 94.56 165 GLU A O 1
ATOM 1230 N N . ARG A 1 166 ? 1.117 -11.013 2.359 1.00 95.69 166 ARG A N 1
ATOM 1231 C CA . ARG A 1 166 ? 0.952 -10.673 3.782 1.00 95.69 166 ARG A CA 1
ATOM 1232 C C . ARG A 1 166 ? -0.256 -9.782 4.061 1.00 95.69 166 ARG A C 1
ATOM 1234 O O . ARG A 1 166 ? -0.573 -9.566 5.224 1.00 95.69 166 ARG A O 1
ATOM 1241 N N . LEU A 1 167 ? -0.885 -9.237 3.023 1.00 97.25 167 LEU A N 1
ATOM 1242 C CA . LEU A 1 167 ? -2.048 -8.356 3.121 1.00 97.25 167 LEU A CA 1
ATOM 1243 C C . LEU A 1 167 ? -3.374 -9.082 2.853 1.00 97.25 167 LEU A C 1
ATOM 1245 O O . LEU A 1 167 ? -4.436 -8.487 3.030 1.00 97.25 167 LEU A O 1
ATOM 1249 N N . VAL A 1 168 ? -3.328 -10.344 2.423 1.00 96.75 168 VAL A N 1
ATOM 1250 C CA . VAL A 1 168 ? -4.522 -11.161 2.186 1.00 96.75 168 VAL A CA 1
ATOM 1251 C C . VAL A 1 168 ? -5.039 -11.713 3.513 1.00 96.75 168 VAL A C 1
ATOM 1253 O O . VAL A 1 168 ? -4.268 -12.240 4.312 1.00 96.75 168 VAL A O 1
ATOM 1256 N N . GLY A 1 169 ? -6.351 -11.621 3.742 1.00 93.31 169 GLY A N 1
ATOM 1257 C CA . GLY A 1 169 ? -6.987 -12.225 4.920 1.00 93.31 169 GLY A CA 1
ATOM 1258 C C . GLY A 1 169 ? -6.686 -11.522 6.248 1.00 93.31 169 GLY A C 1
ATOM 1259 O O . GLY A 1 169 ? -6.906 -12.107 7.307 1.00 93.31 169 GLY A O 1
ATOM 1260 N N . LEU A 1 170 ? -6.196 -10.280 6.200 1.00 97.19 170 LEU A N 1
ATOM 1261 C CA . LEU A 1 170 ? -6.116 -9.408 7.371 1.00 97.19 170 LEU A CA 1
ATOM 1262 C C . LEU A 1 170 ? -7.496 -9.241 8.026 1.00 97.19 170 LEU A C 1
ATOM 1264 O O . LEU A 1 170 ? -8.524 -9.312 7.350 1.00 97.19 170 LEU A O 1
ATOM 1268 N N . GLU A 1 171 ? -7.521 -8.946 9.328 1.00 97.56 171 GLU A N 1
ATOM 1269 C CA . GLU A 1 171 ? -8.767 -8.709 10.075 1.00 97.56 171 GLU A CA 1
ATOM 1270 C C . GLU A 1 171 ? -9.608 -7.606 9.424 1.00 97.56 171 GLU A C 1
ATOM 1272 O O . GLU A 1 171 ? -10.840 -7.669 9.399 1.00 97.56 171 GLU A O 1
ATOM 1277 N N . MET A 1 172 ? -8.942 -6.591 8.866 1.00 98.31 172 MET A N 1
ATOM 1278 C CA . MET A 1 172 ? -9.618 -5.542 8.123 1.00 98.31 172 MET A CA 1
ATOM 1279 C C . MET A 1 172 ? -8.806 -5.025 6.940 1.00 98.31 172 MET A C 1
ATOM 1281 O O . MET A 1 172 ? -7.663 -4.611 7.092 1.00 98.31 172 MET A O 1
ATOM 1285 N N . GLY A 1 173 ? -9.442 -4.948 5.773 1.00 98.31 173 GLY A N 1
ATOM 1286 C CA . GLY A 1 173 ? -8.925 -4.246 4.604 1.00 98.31 173 GLY A CA 1
ATOM 1287 C C . GLY A 1 173 ? -9.863 -3.119 4.197 1.00 98.31 173 GLY A C 1
ATOM 1288 O O . GLY A 1 173 ? -10.946 -3.382 3.674 1.00 98.31 173 GLY A O 1
ATOM 1289 N N . ILE A 1 174 ? -9.460 -1.876 4.457 1.00 98.31 174 ILE A N 1
ATOM 1290 C CA . ILE A 1 174 ? -10.200 -0.645 4.173 1.00 98.31 174 ILE A CA 1
ATOM 1291 C C . ILE A 1 174 ? -9.702 -0.078 2.842 1.00 98.31 174 ILE A C 1
ATOM 1293 O O . ILE A 1 174 ? -8.677 0.607 2.776 1.00 98.31 174 ILE A O 1
ATOM 1297 N N . LEU A 1 175 ? -10.446 -0.358 1.775 1.00 97.94 175 LEU A N 1
ATOM 1298 C CA . LEU A 1 175 ? -10.190 0.192 0.451 1.00 97.94 175 LEU A CA 1
ATOM 1299 C C . LEU A 1 175 ? -10.971 1.492 0.260 1.00 97.94 175 LEU A C 1
ATOM 1301 O O . LEU A 1 175 ? -12.199 1.491 0.272 1.00 97.94 175 LEU A O 1
ATOM 1305 N N . VAL A 1 176 ? -10.263 2.589 0.000 1.00 97.12 176 VAL A N 1
ATOM 1306 C CA . VAL A 1 176 ? -10.857 3.866 -0.410 1.00 97.12 176 VAL A CA 1
ATOM 1307 C C . VAL A 1 176 ? -10.588 4.088 -1.897 1.00 97.12 176 VAL A C 1
ATOM 1309 O O . VAL A 1 176 ? -9.435 4.159 -2.331 1.00 97.12 176 VAL A O 1
ATOM 1312 N N . THR A 1 177 ? -11.637 4.187 -2.714 1.00 92.12 177 THR A N 1
ATOM 1313 C CA . THR A 1 177 ? -11.497 4.294 -4.177 1.00 92.12 177 THR A CA 1
ATOM 1314 C C . THR A 1 177 ? -12.525 5.258 -4.786 1.00 92.12 177 THR A C 1
ATOM 1316 O O . THR A 1 177 ? -13.708 4.933 -4.867 1.00 92.12 177 THR A O 1
ATOM 1319 N N . PRO A 1 178 ? -12.112 6.470 -5.208 1.00 82.88 178 PRO A N 1
ATOM 1320 C CA . PRO A 1 178 ? -13.037 7.486 -5.718 1.00 82.88 178 PRO A CA 1
ATOM 1321 C C . PRO A 1 178 ? -13.109 7.580 -7.256 1.00 82.88 178 PRO A C 1
ATOM 1323 O O . PRO A 1 178 ? -13.688 8.537 -7.758 1.00 82.88 178 PRO A O 1
ATOM 1326 N N . GLY A 1 179 ? -12.524 6.647 -8.023 1.00 87.50 179 GLY A N 1
ATOM 1327 C CA . GLY A 1 179 ? -12.402 6.768 -9.488 1.00 87.50 179 GLY A CA 1
ATOM 1328 C C . GLY A 1 179 ? -13.085 5.656 -10.291 1.00 87.50 179 GLY A C 1
ATOM 1329 O O . GLY A 1 179 ? -12.905 4.476 -9.997 1.00 87.50 179 GLY A O 1
ATOM 1330 N N . HIS A 1 180 ? -13.814 6.023 -11.354 1.00 92.12 180 HIS A N 1
ATOM 1331 C CA . HIS A 1 180 ? -14.373 5.072 -12.338 1.00 92.12 180 HIS A CA 1
ATOM 1332 C C . HIS A 1 180 ? -13.286 4.296 -13.090 1.00 92.12 180 HIS A C 1
ATOM 1334 O O . HIS A 1 180 ? -13.444 3.123 -13.412 1.00 92.12 180 HIS A O 1
ATOM 1340 N N . ASP A 1 181 ? -12.132 4.923 -13.305 1.00 93.12 181 ASP A N 1
ATOM 1341 C CA . ASP A 1 181 ? -10.945 4.311 -13.904 1.00 93.12 181 ASP A CA 1
ATOM 1342 C C . ASP A 1 181 ? -10.329 3.193 -13.042 1.00 93.12 181 ASP A C 1
ATOM 1344 O O . ASP A 1 181 ? -9.452 2.466 -13.510 1.00 93.12 181 ASP A O 1
ATOM 1348 N N . LYS A 1 182 ? -10.798 3.030 -11.799 1.00 94.50 182 LYS A N 1
ATOM 1349 C CA . LYS A 1 182 ? -10.313 2.044 -10.828 1.00 94.50 182 LYS A CA 1
ATOM 1350 C C . LYS A 1 182 ? -11.245 0.848 -10.633 1.00 94.50 182 LYS A C 1
ATOM 1352 O O . LYS A 1 182 ? -10.946 0.010 -9.783 1.00 94.50 182 LYS A O 1
ATOM 1357 N N . VAL A 1 183 ? -12.346 0.735 -11.380 1.00 96.56 183 VAL A N 1
ATOM 1358 C CA . VAL A 1 183 ? -13.335 -0.354 -11.222 1.00 96.56 183 VAL A CA 1
ATOM 1359 C C . VAL A 1 183 ? -12.680 -1.735 -11.360 1.00 96.56 183 VAL A C 1
ATOM 1361 O O . VAL A 1 183 ? -12.785 -2.552 -10.448 1.00 96.56 183 VAL A O 1
ATOM 1364 N N . ALA A 1 184 ? -11.904 -1.972 -12.424 1.00 96.62 184 ALA A N 1
ATOM 1365 C CA . ALA A 1 184 ? -11.224 -3.255 -12.638 1.00 96.62 184 ALA A CA 1
ATOM 1366 C C . ALA A 1 184 ? -10.221 -3.596 -11.518 1.00 96.62 184 ALA A C 1
ATOM 1368 O O . ALA A 1 184 ? -10.226 -4.705 -10.985 1.00 96.62 184 ALA A O 1
ATOM 1369 N N . ALA A 1 185 ? -9.404 -2.623 -11.107 1.00 97.56 185 ALA A N 1
ATOM 1370 C CA . ALA A 1 185 ? -8.449 -2.790 -10.014 1.00 97.56 185 ALA A CA 1
ATOM 1371 C C . ALA A 1 185 ? -9.148 -3.017 -8.658 1.00 97.56 185 ALA A C 1
ATOM 1373 O O . ALA A 1 185 ? -8.654 -3.760 -7.814 1.00 97.56 185 ALA A O 1
ATOM 1374 N N . THR A 1 186 ? -10.316 -2.402 -8.459 1.00 98.19 186 THR A N 1
ATOM 1375 C CA . THR A 1 186 ? -11.142 -2.566 -7.255 1.00 98.19 186 THR A CA 1
ATOM 1376 C C . THR A 1 186 ? -11.729 -3.974 -7.197 1.00 98.19 186 THR A C 1
ATOM 1378 O O . THR A 1 186 ? -11.639 -4.622 -6.158 1.00 98.19 186 THR A O 1
ATOM 1381 N N . HIS A 1 187 ? -12.237 -4.501 -8.316 1.00 97.69 187 HIS A N 1
ATOM 1382 C CA . HIS A 1 187 ? -12.659 -5.901 -8.405 1.00 97.69 187 HIS A CA 1
ATOM 1383 C C . HIS A 1 187 ? -11.521 -6.871 -8.108 1.00 97.69 187 HIS A C 1
ATOM 1385 O O . HIS A 1 187 ? -11.724 -7.813 -7.345 1.00 97.69 187 HIS A O 1
ATOM 1391 N N . ALA A 1 188 ? -10.334 -6.630 -8.668 1.00 98.38 188 ALA A N 1
ATOM 1392 C CA . ALA A 1 188 ? -9.153 -7.435 -8.379 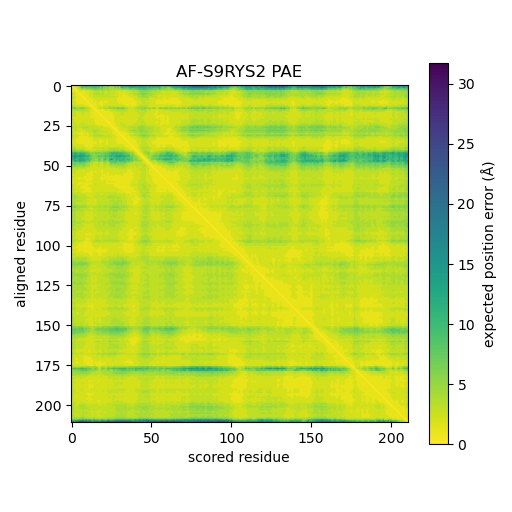1.00 98.38 188 ALA A CA 1
ATOM 1393 C C . ALA A 1 188 ? -8.813 -7.423 -6.881 1.00 98.38 188 ALA A C 1
ATOM 1395 O O . ALA A 1 188 ? -8.625 -8.482 -6.292 1.00 98.38 188 ALA A O 1
ATOM 1396 N N . ALA A 1 189 ? -8.816 -6.254 -6.232 1.00 98.31 189 ALA A N 1
ATOM 1397 C CA . ALA A 1 189 ? -8.556 -6.151 -4.796 1.00 98.31 189 ALA A CA 1
ATOM 1398 C C . ALA A 1 189 ? -9.597 -6.904 -3.942 1.00 98.31 189 ALA A C 1
ATOM 1400 O O . ALA A 1 189 ? -9.238 -7.568 -2.969 1.00 98.31 189 ALA A O 1
ATOM 1401 N N . ILE A 1 190 ? -10.879 -6.834 -4.312 1.00 97.69 190 ILE A N 1
ATOM 1402 C CA . ILE A 1 190 ? -11.951 -7.566 -3.620 1.00 97.69 190 ILE A CA 1
ATOM 1403 C C . ILE A 1 190 ? -11.780 -9.080 -3.817 1.00 97.69 190 ILE A C 1
ATOM 1405 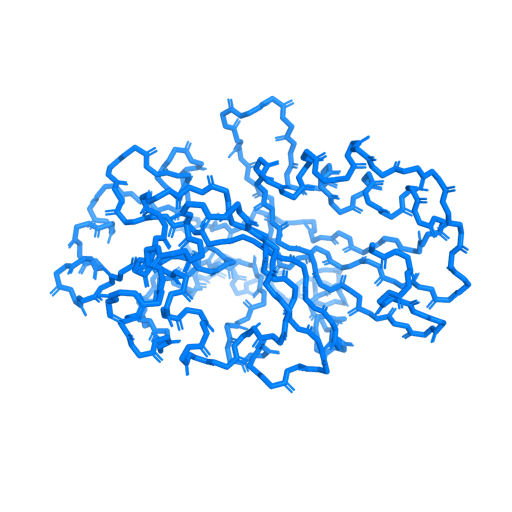O O . ILE A 1 190 ? -11.767 -9.824 -2.840 1.00 97.69 190 ILE A O 1
ATOM 1409 N N . ARG A 1 191 ? -11.599 -9.541 -5.063 1.00 97.69 191 ARG A N 1
ATOM 1410 C CA . ARG A 1 191 ? -11.430 -10.970 -5.395 1.00 97.69 191 ARG A CA 1
ATOM 1411 C C . ARG A 1 191 ? -10.169 -11.573 -4.782 1.00 97.69 191 ARG A C 1
ATOM 1413 O O . ARG A 1 191 ? -10.205 -12.716 -4.344 1.00 97.69 191 ARG A O 1
ATOM 1420 N N . GLY A 1 192 ? -9.093 -10.793 -4.708 1.00 97.75 192 GLY A N 1
ATOM 1421 C CA . GLY A 1 192 ? -7.830 -11.195 -4.093 1.00 97.75 192 GLY A CA 1
ATOM 1422 C C . GLY A 1 192 ? -7.862 -11.271 -2.565 1.00 97.75 192 GLY A C 1
ATOM 1423 O O . GLY A 1 192 ? -6.864 -11.654 -1.969 1.00 97.75 192 GLY A O 1
ATOM 1424 N N . GLY A 1 193 ? -8.978 -10.911 -1.916 1.00 97.81 193 GLY A N 1
ATOM 1425 C CA . GLY A 1 193 ? -9.127 -11.029 -0.463 1.00 97.81 193 GLY A CA 1
ATOM 1426 C C . GLY A 1 193 ? -8.436 -9.925 0.344 1.00 97.81 193 GLY A C 1
ATOM 1427 O O . GLY A 1 193 ? -8.160 -10.118 1.527 1.00 97.81 193 GLY A O 1
ATOM 1428 N N . TYR A 1 194 ? -8.162 -8.771 -0.274 1.00 98.31 194 TYR A N 1
ATOM 1429 C CA . TYR A 1 194 ? -7.555 -7.611 0.398 1.00 98.31 194 TYR A CA 1
ATOM 1430 C C . TYR A 1 194 ? -8.584 -6.666 1.028 1.00 98.31 194 TYR A C 1
ATOM 1432 O O . TYR A 1 194 ? -8.200 -5.705 1.690 1.00 98.31 194 TYR A O 1
ATOM 1440 N N . VAL A 1 195 ? -9.880 -6.858 0.759 1.00 98.25 195 VAL A N 1
ATOM 1441 C CA . VAL A 1 195 ? -10.933 -5.887 1.087 1.00 98.25 195 VAL A CA 1
ATOM 1442 C C . VAL A 1 195 ? -11.995 -6.532 1.960 1.00 98.25 195 VAL A C 1
ATOM 1444 O O . VAL A 1 195 ? -12.641 -7.493 1.551 1.00 98.25 195 VAL A O 1
ATOM 1447 N N . THR A 1 196 ? -12.231 -5.941 3.128 1.00 97.94 196 THR A N 1
ATOM 1448 C CA . THR A 1 196 ? -13.416 -6.218 3.953 1.00 97.94 196 THR A CA 1
ATOM 1449 C C . THR A 1 196 ? -14.355 -5.015 4.009 1.00 97.94 196 THR A C 1
ATOM 1451 O O . THR A 1 196 ? -15.559 -5.184 4.167 1.00 97.94 196 THR A O 1
ATOM 1454 N N . HIS A 1 197 ? -13.820 -3.801 3.837 1.00 97.50 197 HIS A N 1
ATOM 1455 C CA . HIS A 1 197 ? -14.570 -2.549 3.857 1.00 97.50 197 HIS A CA 1
ATOM 1456 C C . HIS A 1 197 ? -14.218 -1.714 2.625 1.00 97.50 197 HIS A C 1
ATOM 1458 O O . HIS A 1 197 ? -13.049 -1.436 2.361 1.00 97.50 197 HIS A O 1
ATOM 1464 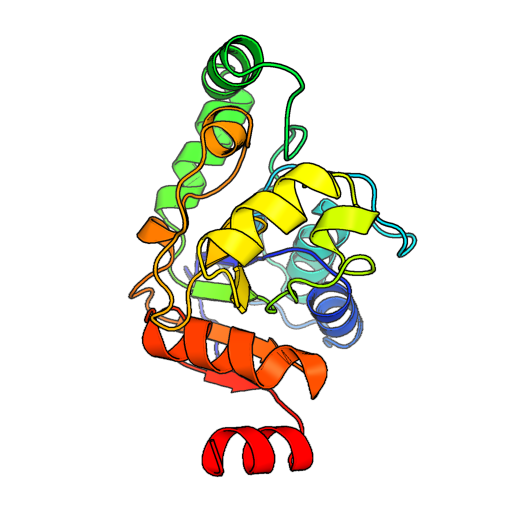N N . LEU A 1 198 ? -15.241 -1.283 1.887 1.00 97.12 198 LEU A N 1
ATOM 1465 C CA . LEU A 1 198 ? -15.100 -0.428 0.713 1.00 97.12 198 LEU A CA 1
ATOM 1466 C C . LEU A 1 198 ? -15.704 0.950 0.991 1.00 97.12 198 LEU A C 1
ATOM 1468 O O . LEU A 1 198 ? -16.876 1.063 1.339 1.00 97.12 198 LEU A O 1
ATOM 1472 N N . VAL A 1 199 ? -14.914 1.997 0.771 1.00 95.88 199 VAL A N 1
ATOM 1473 C CA . VAL A 1 199 ? -15.356 3.393 0.780 1.00 95.88 199 VAL A CA 1
ATOM 1474 C C . VAL A 1 199 ? -15.264 3.927 -0.646 1.00 95.88 199 VAL A C 1
ATOM 1476 O O . VAL A 1 199 ? -14.177 4.067 -1.212 1.00 95.88 199 VAL A O 1
ATOM 1479 N N . THR A 1 200 ? -16.414 4.205 -1.252 1.00 95.88 200 THR A N 1
ATOM 1480 C CA . THR A 1 200 ? -16.503 4.685 -2.635 1.00 95.88 200 THR A CA 1
ATOM 1481 C C . THR A 1 200 ? -17.759 5.532 -2.854 1.00 95.88 200 THR A C 1
ATOM 1483 O O . THR A 1 200 ? -18.650 5.574 -2.007 1.00 95.88 200 THR A O 1
ATOM 1486 N N . GLY A 1 201 ? -17.826 6.228 -3.990 1.00 94.31 201 GLY A N 1
ATOM 1487 C CA . GLY A 1 201 ? -19.001 6.999 -4.393 1.00 94.31 201 GLY A CA 1
ATOM 1488 C C . GLY A 1 201 ? -20.097 6.116 -4.995 1.00 94.31 201 GLY A C 1
ATOM 1489 O O . GLY A 1 201 ? -19.812 5.089 -5.609 1.00 94.31 201 GLY A O 1
ATOM 1490 N N . ALA A 1 202 ? -21.356 6.548 -4.886 1.00 95.12 202 ALA A N 1
ATOM 1491 C CA . ALA A 1 202 ? -22.517 5.782 -5.354 1.00 95.12 202 ALA A CA 1
ATOM 1492 C C . ALA A 1 202 ? -22.442 5.389 -6.844 1.00 95.12 202 ALA A C 1
ATOM 1494 O O . ALA A 1 202 ? -22.812 4.275 -7.205 1.00 95.12 202 ALA A O 1
ATOM 1495 N N . SER A 1 203 ? -21.919 6.266 -7.710 1.00 95.12 203 SER A N 1
ATOM 1496 C CA . SER A 1 203 ? -21.779 5.965 -9.142 1.00 95.12 203 SER A CA 1
ATOM 1497 C C . SER A 1 203 ? -20.746 4.870 -9.426 1.00 95.12 203 SER A C 1
ATOM 1499 O O . SER A 1 203 ? -20.935 4.079 -10.345 1.00 95.12 203 SER A O 1
ATOM 1501 N N . ILE A 1 204 ? -19.682 4.782 -8.626 1.00 95.06 204 ILE A N 1
ATOM 1502 C CA . ILE A 1 204 ? -18.651 3.741 -8.747 1.00 95.06 204 ILE A CA 1
ATOM 1503 C C . ILE A 1 204 ? -19.162 2.434 -8.148 1.00 95.06 204 ILE A C 1
ATOM 1505 O O . ILE A 1 204 ? -18.956 1.380 -8.736 1.00 95.06 204 ILE A O 1
ATOM 1509 N N . ALA A 1 205 ? -19.888 2.498 -7.028 1.00 96.00 205 ALA A N 1
ATOM 1510 C CA . ALA A 1 205 ? -20.575 1.336 -6.471 1.00 96.00 205 ALA A CA 1
ATOM 1511 C C . ALA A 1 205 ? -21.544 0.713 -7.490 1.00 96.00 205 ALA A C 1
ATOM 1513 O O . ALA A 1 205 ? -21.534 -0.499 -7.676 1.00 96.00 205 ALA A O 1
ATOM 1514 N N . ALA A 1 206 ? -22.323 1.532 -8.205 1.00 95.81 206 ALA A N 1
ATOM 1515 C CA . ALA A 1 206 ? -23.187 1.052 -9.283 1.00 95.81 206 ALA A CA 1
ATOM 1516 C C . ALA A 1 206 ? -22.388 0.392 -10.419 1.00 95.81 206 ALA A C 1
ATOM 1518 O O . ALA A 1 206 ? -22.771 -0.680 -10.882 1.00 95.81 206 ALA A O 1
ATOM 1519 N N . ALA A 1 207 ? -21.257 0.986 -10.823 1.00 95.50 207 ALA A N 1
ATOM 1520 C CA . ALA A 1 207 ? -20.376 0.395 -11.828 1.00 95.50 207 ALA A CA 1
ATOM 1521 C C . ALA A 1 207 ? -19.848 -0.983 -11.385 1.00 95.50 207 ALA A C 1
ATOM 1523 O O . ALA A 1 207 ? -19.943 -1.932 -12.158 1.00 95.50 207 ALA A O 1
ATOM 1524 N N . LEU A 1 208 ? -19.402 -1.114 -10.128 1.00 95.50 208 LEU A N 1
ATOM 1525 C CA . LEU A 1 208 ? -18.925 -2.376 -9.543 1.00 95.50 208 LEU A CA 1
ATOM 1526 C C . LEU A 1 208 ? -20.005 -3.469 -9.492 1.00 95.50 208 LEU A C 1
ATOM 1528 O O . LEU A 1 208 ? -19.688 -4.650 -9.562 1.00 95.50 208 LEU A O 1
ATOM 1532 N N . LEU A 1 209 ? -21.280 -3.105 -9.340 1.00 95.25 209 LEU A N 1
ATOM 1533 C CA . LEU A 1 209 ? -22.389 -4.069 -9.331 1.00 95.25 209 LEU A CA 1
ATOM 1534 C C . LEU A 1 209 ? -22.804 -4.518 -10.740 1.00 95.25 209 LEU A C 1
ATOM 1536 O O . LEU A 1 209 ? -23.512 -5.513 -10.878 1.00 95.25 209 LEU A O 1
ATOM 1540 N N . SER A 1 210 ? -22.405 -3.771 -11.770 1.00 91.44 210 SER A N 1
ATOM 1541 C CA . SER A 1 210 ? -22.822 -3.984 -13.161 1.00 91.44 210 SER A CA 1
ATOM 1542 C C . SER A 1 210 ? -21.811 -4.752 -14.021 1.00 91.44 210 SER A C 1
ATOM 1544 O O . SER A 1 210 ? -22.080 -4.971 -15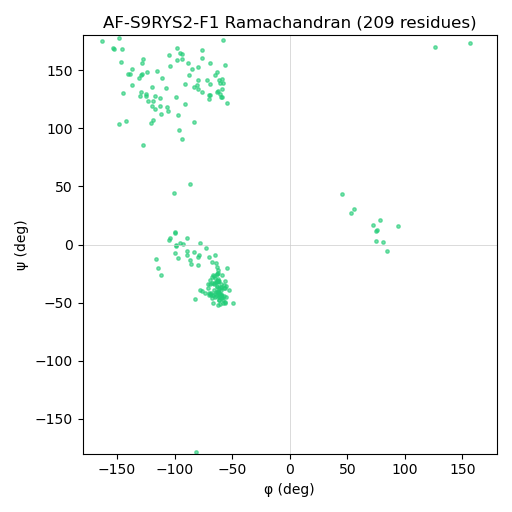.203 1.00 91.44 210 SER A O 1
ATOM 1546 N N . SER A 1 211 ? -20.663 -5.136 -13.453 1.00 73.62 211 SER A N 1
ATOM 1547 C CA . SER A 1 211 ? -19.521 -5.735 -14.161 1.00 73.62 211 SER A CA 1
ATOM 1548 C C . SER A 1 211 ? -19.091 -7.100 -13.644 1.00 73.62 211 SER A C 1
ATOM 1550 O O . SER A 1 211 ? -19.219 -7.352 -12.427 1.00 73.62 211 SER A O 1
#

Nearest PDB structures (foldseek):
  4oqp-assembly1_A  TM=8.896E-01  e=2.321E-19  Bacillus subtilis subsp. subtilis str. 168
  2gnp-assembly1_A  TM=9.064E-01  e=4.078E-17  Streptococcus pneumoniae TIGR4
  4r9n-assembly1_A  TM=9.282E-01  e=5.580E-16  Listeria monocytogenes EGD-e
  2w48-assembly1_B  TM=8.785E-01  e=1.453E-15  Klebsiella pneumoniae
  2w48-assembly1_A  TM=8.712E-01  e=1.549E-15  Klebsiella pneumoniae

Mean predicted aligned error: 3.19 Å

Secondary structure (DSSP, 8-state):
-GGG--TT-EEEE--SHHHHHHHHHPPP---TT-EEEE-B-B---TTSS-HHHHHHHHHHHTT-EEE---SBSB-S-HHHHHHHHHSHHHHHHHHHHTT--EEEE-PBP-STTSHHHHTTSS-HHHHHHHHHTT--EEETTEEE-TTS-B---GGGGGB-B--GGGGTT-SEEEEEE--GGGHHHHHHHHHTT--SEEEE-HHHHHHHH--